Protein AF-A0A8H7S0P2-F1 (afdb_monomer_lite)

Radius of gyration: 21.98 Å; chains: 1; bounding box: 50×46×66 Å

Organism: NCBI:txid1195481

pLDDT: mean 72.07, std 15.88, range [39.88, 94.81]

Secondary structure (DSSP, 8-state):
-HHHHHHHHHHHHHHHHHHHHTTT-HHHHHHHHHHHHHHHHHHHHHHHHHHHHHTT-EEE-TTSTT--EEES-THHHHHHHHHHHHHHHTTGGGHHHHSSGGGS--SS--S-----HHHHHHHHHHHHHHHHHHHHHHHHHHHT--HHHHTTHHHHHHHHHHHHHHHHT---EEEPPTTTHHHH-SEEE--S----SSSHHHHHHHHHHHHHHHHHH---HHHHHHHHHHHHHHHHHHHHHHHHHHHH-

Foldseek 3Di:
DPVVVVLVVLVVVLVVVLVVCLPPDLLVNLLSLQQNLLVCLLPVLVVCFVVQVVVVQWAFPPVDPVRDIGHHPSVLVLLVSLLVSLVVSLCSVVVCVVVCVLVPPPDDDPPDPDRPVLLSLQSVLVSQLSVQLSVVVVVCSVVVDDPVVVVCSNVVSNVSVVVSCCVRVVDQWDQDQPVCCVPPNGTDRPPDDDDDPPCVVVVVVSCVVVLVVCVVPDDDPVNVVVVVSVSSSVSNVVSSVNSVVVVVD

Structure (mmCIF, N/CA/C/O backbone):
data_AF-A0A8H7S0P2-F1
#
_entry.id   AF-A0A8H7S0P2-F1
#
loop_
_atom_site.group_PDB
_atom_site.id
_atom_site.type_symbol
_atom_site.label_atom_id
_atom_site.label_alt_id
_atom_site.label_comp_id
_atom_site.label_asym_id
_atom_site.label_entity_id
_atom_site.label_seq_id
_atom_site.pdbx_PDB_ins_code
_atom_site.Cartn_x
_atom_site.Cartn_y
_atom_site.Cartn_z
_atom_site.occupancy
_atom_site.B_iso_or_equiv
_atom_site.auth_seq_id
_atom_site.auth_comp_id
_atom_site.auth_asym_id
_atom_site.auth_atom_id
_atom_site.pdbx_PDB_model_num
ATOM 1 N N . MET A 1 1 ? 15.131 16.424 25.583 1.00 45.50 1 MET A N 1
ATOM 2 C CA . MET A 1 1 ? 15.625 16.654 24.201 1.00 45.50 1 MET A CA 1
ATOM 3 C C . MET A 1 1 ? 16.496 15.523 23.626 1.00 45.50 1 MET A C 1
ATOM 5 O O . MET A 1 1 ? 16.417 15.306 22.426 1.00 45.50 1 MET A O 1
ATOM 9 N N . GLY A 1 2 ? 17.239 14.726 24.414 1.00 49.22 2 GLY A N 1
ATOM 10 C CA . GLY A 1 2 ? 18.152 13.689 23.874 1.00 49.22 2 GLY A CA 1
ATOM 11 C C . GLY A 1 2 ? 17.524 12.454 23.193 1.00 49.22 2 GLY A C 1
ATOM 12 O O . GLY A 1 2 ? 18.137 11.867 22.309 1.00 49.22 2 GLY A O 1
ATOM 13 N N . LYS A 1 3 ? 16.280 12.065 23.521 1.00 53.34 3 LYS A N 1
ATOM 14 C CA . LYS A 1 3 ? 15.642 10.855 22.948 1.00 53.34 3 LYS A CA 1
ATOM 15 C C . LYS A 1 3 ? 15.192 11.008 21.483 1.00 53.34 3 LYS A C 1
ATOM 17 O O . LYS A 1 3 ? 14.871 10.008 20.846 1.00 53.34 3 LYS A O 1
ATOM 22 N N . SER A 1 4 ? 15.122 12.229 20.942 1.00 56.66 4 SER A N 1
ATOM 23 C CA . SER A 1 4 ? 14.735 12.476 19.538 1.00 56.66 4 SER A CA 1
ATOM 24 C C . SER A 1 4 ? 15.929 12.408 18.581 1.00 56.66 4 SER A C 1
ATOM 26 O O . SER A 1 4 ? 15.793 11.895 17.474 1.00 56.66 4 SER A O 1
ATOM 28 N N . LEU A 1 5 ? 17.104 12.850 19.043 1.00 56.16 5 LEU A N 1
ATOM 29 C CA . LEU A 1 5 ? 18.323 12.969 18.238 1.00 56.16 5 LEU A CA 1
ATOM 30 C C . LEU A 1 5 ? 18.805 11.639 17.653 1.00 56.16 5 LEU A C 1
ATOM 32 O O . LEU A 1 5 ? 19.209 11.609 16.501 1.00 56.16 5 LEU A O 1
ATOM 36 N N . TRP A 1 6 ? 18.690 10.534 18.392 1.00 62.62 6 TRP A N 1
ATOM 37 C CA . TRP A 1 6 ? 19.119 9.219 17.899 1.00 62.62 6 TRP A CA 1
ATOM 38 C C . TRP A 1 6 ? 18.306 8.712 16.709 1.00 62.62 6 TRP A C 1
ATOM 40 O O . TRP A 1 6 ? 18.859 8.045 15.849 1.00 62.62 6 TRP A O 1
ATOM 50 N N . 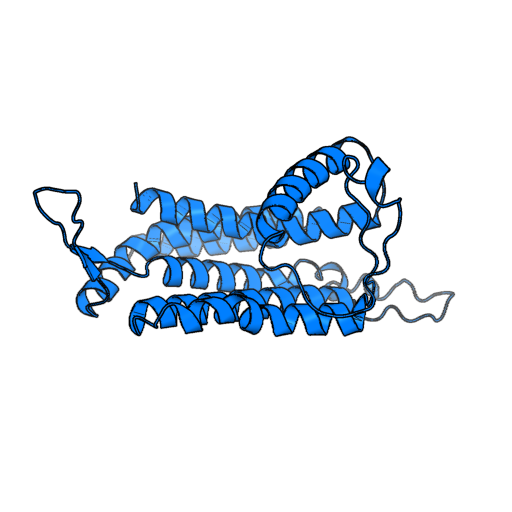VAL A 1 7 ? 17.015 9.048 16.618 1.00 60.59 7 VAL A N 1
ATOM 51 C CA . VAL A 1 7 ? 16.200 8.636 15.462 1.00 60.59 7 VAL A CA 1
ATOM 52 C C . VAL A 1 7 ? 16.473 9.513 14.260 1.00 60.59 7 VAL A C 1
ATOM 54 O O . VAL A 1 7 ? 16.570 8.991 13.163 1.00 60.59 7 VAL A O 1
ATOM 57 N N . VAL A 1 8 ? 16.689 10.812 14.461 1.00 63.47 8 VAL A N 1
ATOM 58 C CA . VAL A 1 8 ? 17.158 11.686 13.378 1.00 63.47 8 VAL A CA 1
ATOM 59 C C . VAL A 1 8 ? 18.534 11.226 12.889 1.00 63.47 8 VAL A C 1
ATOM 61 O O . VAL A 1 8 ? 18.745 11.123 11.691 1.00 63.47 8 VAL A O 1
ATOM 64 N N . SER A 1 9 ? 19.437 10.851 13.796 1.00 58.66 9 SER A N 1
ATOM 65 C CA . SER A 1 9 ? 20.753 10.313 13.444 1.00 58.66 9 SER A CA 1
ATOM 66 C C . SER A 1 9 ? 20.675 8.945 12.764 1.00 58.66 9 SER A C 1
ATOM 68 O O . SER A 1 9 ? 21.466 8.696 11.865 1.00 58.66 9 SER A O 1
ATOM 70 N N . LEU A 1 10 ? 19.739 8.073 13.155 1.00 66.38 10 LEU A N 1
ATOM 71 C CA . LEU A 1 10 ? 19.484 6.796 12.482 1.00 66.38 10 LEU A CA 1
ATOM 72 C C . LEU A 1 10 ? 18.911 7.030 11.081 1.00 66.38 10 LEU A C 1
ATOM 74 O O . LEU A 1 10 ? 19.365 6.405 10.136 1.00 66.38 10 LEU A O 1
ATOM 78 N N . ILE A 1 11 ? 17.963 7.960 10.935 1.00 67.25 11 ILE A N 1
ATOM 79 C CA . ILE A 1 11 ? 17.393 8.345 9.640 1.00 67.25 11 ILE A CA 1
ATOM 80 C C . ILE A 1 11 ? 18.494 8.881 8.728 1.00 67.25 11 ILE A C 1
ATOM 82 O O . ILE A 1 11 ? 18.625 8.413 7.607 1.00 67.25 11 ILE A O 1
ATOM 86 N N . VAL A 1 12 ? 19.329 9.797 9.219 1.00 66.56 12 VAL A N 1
ATOM 87 C CA . VAL A 1 12 ? 20.455 10.362 8.462 1.00 66.56 12 VAL A CA 1
ATOM 88 C C . VAL A 1 12 ? 21.515 9.303 8.146 1.00 66.56 12 VAL A C 1
ATOM 90 O O . VAL A 1 12 ? 22.041 9.299 7.040 1.00 66.56 12 VAL A O 1
ATOM 93 N N . ALA A 1 13 ? 21.808 8.381 9.066 1.00 63.31 13 ALA A N 1
ATOM 94 C CA . ALA A 1 13 ? 22.771 7.303 8.838 1.00 63.31 13 ALA A CA 1
ATOM 95 C C . ALA A 1 13 ? 22.264 6.284 7.813 1.00 63.31 13 ALA A C 1
ATOM 97 O O . ALA A 1 13 ? 23.016 5.882 6.937 1.00 63.31 13 ALA A O 1
ATOM 98 N N . VAL A 1 14 ? 20.989 5.900 7.881 1.00 64.31 14 VAL A N 1
ATOM 99 C CA . VAL A 1 14 ? 20.366 4.977 6.925 1.00 64.31 14 VAL A CA 1
ATOM 100 C C . VAL A 1 14 ? 20.196 5.643 5.562 1.00 64.31 14 VAL A C 1
ATOM 102 O O . VAL A 1 14 ? 20.461 5.012 4.549 1.00 64.31 14 VAL A O 1
ATOM 105 N N . PHE A 1 15 ? 19.834 6.927 5.520 1.00 65.38 15 PHE A N 1
ATOM 106 C CA . PHE A 1 15 ? 19.763 7.699 4.279 1.00 65.38 15 PHE A CA 1
ATOM 107 C C . PHE A 1 15 ? 21.157 7.891 3.660 1.00 65.38 15 PHE A C 1
ATOM 109 O O . PHE A 1 15 ? 21.336 7.703 2.462 1.00 65.38 15 PHE A O 1
ATOM 116 N N . GLY A 1 16 ? 22.175 8.168 4.480 1.00 62.72 16 GLY A N 1
ATOM 117 C CA . GLY A 1 16 ? 23.574 8.245 4.051 1.00 62.72 16 GLY A CA 1
ATOM 118 C C . GLY A 1 16 ? 24.157 6.896 3.614 1.00 62.72 16 GLY A C 1
ATOM 119 O O . GLY A 1 16 ? 24.977 6.852 2.699 1.00 62.72 16 GLY A O 1
ATOM 120 N N . LEU A 1 17 ? 23.720 5.790 4.221 1.00 62.19 17 LEU A N 1
ATOM 121 C CA . LEU A 1 17 ? 24.100 4.433 3.827 1.00 62.19 17 LEU A CA 1
ATOM 122 C C . LEU A 1 17 ? 23.379 4.007 2.544 1.00 62.19 17 LEU A C 1
ATOM 124 O O . LEU A 1 17 ? 24.017 3.443 1.667 1.00 62.19 17 LEU A O 1
ATOM 128 N N . ALA A 1 18 ? 22.104 4.364 2.375 1.00 60.56 18 ALA A N 1
ATOM 129 C CA . ALA A 1 18 ? 21.367 4.167 1.129 1.00 60.56 18 ALA A CA 1
ATOM 130 C C . ALA A 1 18 ? 22.038 4.898 -0.045 1.00 60.56 18 ALA A C 1
ATOM 132 O O . ALA A 1 18 ? 22.215 4.300 -1.103 1.00 60.56 18 ALA A O 1
ATOM 133 N N . ILE A 1 19 ? 22.490 6.142 0.158 1.00 61.53 19 ILE A N 1
ATOM 134 C CA . ILE A 1 19 ? 23.240 6.908 -0.852 1.00 61.53 19 ILE A CA 1
ATOM 135 C C . ILE A 1 19 ? 24.603 6.257 -1.150 1.00 61.53 19 ILE A C 1
ATOM 137 O O . ILE A 1 19 ? 24.971 6.130 -2.310 1.00 61.53 19 ILE A O 1
ATOM 141 N N . ASN A 1 20 ? 25.343 5.783 -0.141 1.00 58.59 20 ASN A N 1
ATOM 142 C CA . ASN A 1 20 ? 26.644 5.130 -0.369 1.00 58.59 20 ASN A CA 1
ATOM 143 C C . ASN A 1 20 ? 26.535 3.735 -1.015 1.00 58.59 20 ASN A C 1
ATOM 145 O O . ASN A 1 20 ? 27.423 3.333 -1.759 1.00 58.59 20 ASN A O 1
ATOM 149 N N . VAL A 1 21 ? 25.455 2.995 -0.747 1.00 57.91 21 VAL A N 1
ATOM 150 C CA . VAL A 1 21 ? 25.180 1.663 -1.327 1.00 57.91 21 VAL A CA 1
ATOM 151 C C . VAL A 1 21 ? 24.543 1.765 -2.726 1.00 57.91 21 VAL A C 1
ATOM 153 O O . VAL A 1 21 ? 24.439 0.763 -3.433 1.00 57.91 21 VAL A O 1
ATOM 156 N N . SER A 1 22 ? 24.187 2.979 -3.171 1.00 53.16 22 SER A N 1
ATOM 157 C CA . SER A 1 22 ? 23.544 3.258 -4.468 1.00 53.16 22 SER A CA 1
ATOM 158 C C . SER A 1 22 ? 24.358 2.820 -5.693 1.00 53.16 22 SER A C 1
ATOM 160 O O . SER A 1 22 ? 23.807 2.774 -6.785 1.00 53.16 22 SER A O 1
ATOM 162 N N . LEU A 1 23 ? 25.631 2.446 -5.526 1.00 51.03 23 LEU A N 1
ATOM 163 C CA . LEU A 1 23 ? 26.483 1.981 -6.621 1.00 51.03 23 LEU A CA 1
ATOM 164 C C . LEU A 1 23 ? 26.309 0.500 -6.989 1.00 51.03 23 LEU A C 1
ATOM 166 O O . LEU A 1 23 ? 26.807 0.115 -8.042 1.00 51.03 23 LEU A O 1
ATOM 170 N N . HIS A 1 24 ? 25.642 -0.334 -6.173 1.00 54.00 24 HIS A N 1
ATOM 171 C CA . HIS A 1 24 ? 25.598 -1.773 -6.475 1.00 54.00 24 HIS A CA 1
ATOM 172 C C . HIS A 1 24 ? 24.233 -2.471 -6.502 1.00 54.00 24 HIS A C 1
ATOM 174 O O . HIS A 1 24 ? 24.151 -3.399 -7.291 1.00 54.00 24 HIS A O 1
ATOM 180 N N . ASP A 1 25 ? 23.175 -2.067 -5.770 1.00 69.56 25 ASP A N 1
ATOM 181 C CA . ASP A 1 25 ? 21.854 -2.740 -5.884 1.00 69.56 25 ASP A CA 1
ATOM 182 C C . ASP A 1 25 ? 20.683 -1.990 -5.190 1.00 69.56 25 ASP A C 1
ATOM 184 O O . ASP A 1 25 ? 20.673 -1.785 -3.971 1.00 69.56 25 ASP A O 1
ATOM 188 N N . THR A 1 26 ? 19.620 -1.653 -5.939 1.00 73.94 26 THR A N 1
ATOM 189 C CA . THR A 1 26 ? 18.397 -0.951 -5.462 1.00 73.94 26 THR A CA 1
ATOM 190 C C . THR A 1 26 ? 17.639 -1.707 -4.354 1.00 73.94 26 THR A C 1
ATOM 192 O O . THR A 1 26 ? 16.896 -1.115 -3.567 1.00 73.94 26 THR A O 1
ATOM 195 N N . VAL A 1 27 ? 17.837 -3.022 -4.243 1.00 76.81 27 VAL A N 1
ATOM 196 C CA . VAL A 1 27 ? 17.203 -3.871 -3.221 1.00 76.81 27 VAL A CA 1
ATOM 197 C C . VAL A 1 27 ? 17.695 -3.530 -1.812 1.00 76.81 27 VAL A C 1
ATOM 199 O O . VAL A 1 27 ? 16.885 -3.432 -0.888 1.00 76.81 27 VAL A O 1
ATOM 202 N N . TYR A 1 28 ? 18.993 -3.274 -1.626 1.00 79.12 28 TYR A N 1
ATOM 203 C CA . TYR A 1 28 ? 19.536 -2.919 -0.308 1.00 79.12 28 TYR A CA 1
ATOM 204 C C . TYR A 1 28 ? 18.989 -1.588 0.202 1.00 79.12 28 TYR A C 1
ATOM 206 O O . TYR A 1 28 ? 18.755 -1.423 1.403 1.00 79.12 28 TYR A O 1
ATOM 214 N N . VAL A 1 29 ? 18.730 -0.650 -0.710 1.00 80.31 29 VAL A N 1
ATOM 215 C CA . VAL A 1 29 ? 18.046 0.603 -0.385 1.00 80.31 29 VAL A CA 1
ATOM 216 C C . VAL A 1 29 ? 16.636 0.310 0.131 1.00 80.31 29 VAL A C 1
ATOM 218 O O . VAL A 1 29 ? 16.265 0.808 1.191 1.00 80.31 29 VAL A O 1
ATOM 221 N N . SER A 1 30 ? 15.877 -0.564 -0.535 1.00 81.88 30 SER A N 1
ATOM 222 C CA . SER A 1 30 ? 14.531 -0.950 -0.084 1.00 81.88 30 SER A CA 1
ATOM 223 C C . SER A 1 30 ? 14.537 -1.607 1.308 1.00 81.88 30 SER A C 1
ATOM 225 O O . SER A 1 30 ? 13.745 -1.225 2.170 1.00 81.88 30 SER A O 1
ATOM 227 N N . ILE A 1 31 ? 15.490 -2.509 1.587 1.00 82.25 31 ILE A N 1
ATOM 228 C CA . ILE A 1 31 ? 15.671 -3.122 2.920 1.00 82.25 31 ILE A CA 1
ATOM 229 C C . ILE A 1 31 ? 15.963 -2.047 3.979 1.00 82.25 31 ILE A C 1
ATOM 231 O O . ILE A 1 31 ? 15.395 -2.063 5.073 1.00 82.25 31 ILE A O 1
ATOM 235 N N . SER A 1 32 ? 16.822 -1.085 3.648 1.00 82.44 32 SER A N 1
ATOM 236 C CA . SER A 1 32 ? 17.189 0.022 4.535 1.00 82.44 32 SER A CA 1
ATOM 237 C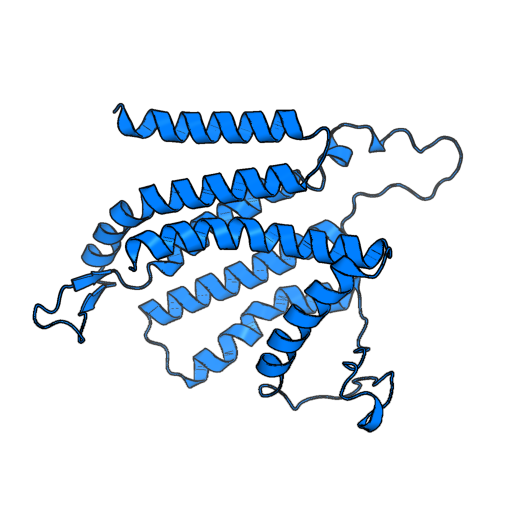 C . SER A 1 32 ? 15.972 0.885 4.891 1.00 82.44 32 SER A C 1
ATOM 239 O O . SER A 1 32 ? 15.735 1.181 6.066 1.00 82.44 32 SER A O 1
ATOM 241 N N . PHE A 1 33 ? 15.146 1.224 3.894 1.00 83.75 33 PHE A N 1
ATOM 242 C CA . PHE A 1 33 ? 13.882 1.934 4.099 1.00 83.75 33 PHE A CA 1
ATOM 243 C C . PHE A 1 33 ? 12.871 1.116 4.906 1.00 83.75 33 PHE A C 1
ATOM 245 O O . PHE A 1 33 ? 12.183 1.686 5.749 1.00 83.75 33 PHE A O 1
ATOM 252 N N . ALA A 1 34 ? 12.807 -0.203 4.715 1.00 81.25 34 ALA A N 1
ATOM 253 C CA . ALA A 1 34 ? 11.922 -1.075 5.481 1.00 81.25 34 ALA A CA 1
ATOM 254 C C . ALA A 1 34 ? 12.265 -1.100 6.976 1.00 81.25 34 ALA A C 1
ATOM 256 O O . ALA A 1 34 ? 11.383 -0.921 7.818 1.00 81.25 34 ALA A O 1
ATOM 257 N N . ILE A 1 35 ? 13.550 -1.253 7.314 1.00 82.94 35 ILE A N 1
ATOM 258 C CA . ILE A 1 35 ? 14.023 -1.217 8.705 1.00 82.94 35 ILE A CA 1
ATOM 259 C C . ILE A 1 35 ? 13.721 0.151 9.322 1.00 82.94 35 ILE A C 1
ATOM 261 O O . ILE A 1 35 ? 13.187 0.237 10.429 1.00 82.94 35 ILE A O 1
ATOM 265 N N . LEU A 1 36 ? 14.021 1.229 8.596 1.00 85.00 36 LEU A N 1
ATOM 266 C CA . LEU A 1 36 ? 13.767 2.591 9.052 1.00 85.00 36 LEU A CA 1
ATOM 267 C C . LEU A 1 36 ? 12.279 2.835 9.307 1.00 85.00 36 LEU A C 1
ATOM 269 O O . LEU A 1 36 ? 11.919 3.338 10.370 1.00 85.00 36 LEU A O 1
ATOM 273 N N . ALA A 1 37 ? 11.416 2.450 8.370 1.00 85.62 37 ALA A N 1
ATOM 274 C CA . ALA A 1 37 ? 9.975 2.617 8.493 1.00 85.62 37 ALA A CA 1
ATOM 275 C C . ALA A 1 37 ? 9.412 1.802 9.673 1.00 85.62 37 ALA A C 1
ATOM 277 O O . ALA A 1 37 ? 8.572 2.306 10.422 1.00 85.62 37 ALA A O 1
ATOM 278 N N . GLY A 1 38 ? 9.939 0.597 9.916 1.00 82.31 38 GLY A N 1
ATOM 279 C CA . GLY A 1 38 ? 9.611 -0.209 11.093 1.00 82.31 38 GLY A CA 1
ATOM 280 C C . GLY A 1 38 ? 10.020 0.453 12.413 1.00 82.31 38 GLY A C 1
ATOM 281 O O . GLY A 1 38 ? 9.204 0.561 13.328 1.00 82.31 38 GLY A O 1
ATOM 282 N N . VAL A 1 39 ? 11.246 0.982 12.506 1.00 85.19 39 VAL A N 1
ATOM 283 C CA . VAL A 1 39 ? 11.727 1.696 13.707 1.00 85.19 39 VAL A CA 1
ATOM 284 C C . VAL A 1 39 ? 10.935 2.979 13.959 1.00 85.19 39 VAL A C 1
ATOM 286 O O . VAL A 1 39 ? 10.603 3.289 15.107 1.00 85.19 39 VAL A O 1
ATOM 289 N N . VAL A 1 40 ? 10.621 3.734 12.901 1.00 86.50 40 VAL A N 1
ATOM 290 C CA . VAL A 1 40 ? 9.776 4.931 12.994 1.00 86.50 40 VAL A CA 1
ATOM 291 C C . VAL A 1 40 ? 8.408 4.541 13.541 1.00 86.50 40 VAL A C 1
ATOM 293 O O . VAL A 1 40 ? 8.008 5.107 14.557 1.00 86.50 40 VAL A O 1
ATOM 296 N N . THR A 1 41 ? 7.766 3.524 12.957 1.00 85.81 41 THR A N 1
ATOM 297 C CA . THR A 1 41 ? 6.469 2.999 13.410 1.00 85.81 41 THR A CA 1
ATOM 298 C C . THR A 1 41 ? 6.517 2.608 14.880 1.00 85.81 41 THR A C 1
ATOM 300 O O . THR A 1 41 ? 5.715 3.103 15.668 1.00 85.81 41 THR A O 1
ATOM 303 N N . TRP A 1 42 ? 7.512 1.819 15.291 1.00 84.31 42 TRP A N 1
ATOM 304 C CA . TRP A 1 42 ? 7.651 1.376 16.678 1.00 84.31 42 TRP A CA 1
ATOM 305 C C . TRP A 1 42 ? 7.725 2.547 17.676 1.00 84.31 42 TRP A C 1
ATOM 307 O O . TRP A 1 42 ? 7.221 2.474 18.793 1.00 84.31 42 TRP A O 1
ATOM 317 N N . LYS A 1 43 ? 8.312 3.679 17.282 1.00 86.75 43 LYS A N 1
ATOM 318 C CA . LYS A 1 43 ? 8.456 4.835 18.172 1.00 86.75 43 LYS A CA 1
ATOM 319 C C . LYS A 1 43 ? 7.278 5.807 18.133 1.00 86.75 43 LYS A C 1
ATOM 321 O O . LYS A 1 43 ? 6.990 6.456 19.144 1.00 86.75 43 LYS A O 1
ATOM 326 N N . THR A 1 44 ? 6.661 6.001 16.971 1.00 84.81 44 THR A N 1
ATOM 327 C CA . THR A 1 44 ? 5.585 6.985 16.782 1.00 84.81 44 THR A CA 1
ATOM 328 C C . THR A 1 44 ? 4.237 6.446 17.232 1.00 84.81 44 THR A C 1
ATOM 330 O O . THR A 1 44 ? 3.459 7.197 17.818 1.00 84.81 44 THR A O 1
ATOM 333 N N . LEU A 1 45 ? 3.979 5.156 17.023 1.00 86.75 45 LEU A N 1
ATOM 334 C CA . LEU A 1 45 ? 2.690 4.529 17.288 1.00 86.75 45 LEU A CA 1
ATOM 335 C C . LEU A 1 45 ? 2.196 4.679 18.744 1.00 86.75 45 LEU A C 1
ATOM 337 O O . LEU A 1 45 ? 1.080 5.169 18.920 1.00 86.75 45 LEU A O 1
ATOM 341 N N . PRO A 1 46 ? 2.998 4.414 19.799 1.00 86.06 46 PRO A N 1
ATOM 342 C CA . PRO A 1 46 ? 2.529 4.582 21.179 1.00 86.06 46 PRO A CA 1
ATOM 343 C C . PRO A 1 46 ? 2.266 6.048 21.550 1.00 86.06 46 PRO A C 1
ATOM 345 O O . PRO A 1 46 ? 1.499 6.334 22.464 1.00 86.06 46 PRO A O 1
ATOM 348 N N . ARG A 1 47 ? 2.884 7.005 20.844 1.00 88.62 47 ARG A N 1
ATOM 349 C CA . ARG A 1 47 ? 2.623 8.438 21.053 1.00 88.62 47 ARG A CA 1
ATOM 350 C C . ARG A 1 47 ? 1.309 8.871 20.414 1.00 88.62 47 ARG A C 1
ATOM 352 O O . ARG A 1 47 ? 0.619 9.711 20.979 1.00 88.62 47 ARG A O 1
ATOM 359 N N . LEU A 1 48 ? 0.984 8.304 19.253 1.00 86.94 48 LEU A N 1
ATOM 360 C CA . LEU A 1 48 ? -0.249 8.594 18.521 1.00 86.94 48 LEU A CA 1
ATOM 361 C C . LEU A 1 48 ? -1.465 7.902 19.136 1.00 86.94 48 LEU A C 1
ATOM 363 O O . LEU A 1 48 ? -2.550 8.470 19.094 1.00 86.94 48 LEU A O 1
ATOM 367 N N . ALA A 1 49 ? -1.275 6.749 19.783 1.00 86.12 49 ALA A N 1
ATOM 368 C CA . ALA A 1 49 ? -2.321 6.040 20.519 1.00 86.12 49 ALA A CA 1
ATOM 369 C C . ALA A 1 49 ? -3.115 6.972 21.453 1.00 86.12 49 ALA A C 1
ATOM 371 O O . ALA A 1 49 ? -4.344 6.987 21.432 1.00 86.12 49 ALA A O 1
ATOM 372 N N . MET A 1 50 ? -2.417 7.822 22.213 1.00 85.56 50 MET A N 1
ATOM 373 C CA . MET A 1 50 ? -3.069 8.747 23.144 1.00 85.56 50 MET A CA 1
ATOM 374 C C . MET A 1 50 ? -3.903 9.818 22.427 1.00 85.56 50 MET A C 1
ATOM 376 O O . MET A 1 50 ? -4.936 10.250 22.928 1.00 85.56 50 MET A O 1
ATOM 380 N N . THR A 1 51 ? -3.476 10.249 21.239 1.00 88.25 51 THR A N 1
ATOM 381 C CA . THR A 1 51 ? -4.218 11.217 20.424 1.00 88.25 51 THR A CA 1
ATOM 382 C C . THR A 1 51 ? -5.517 10.619 19.890 1.00 88.25 51 THR A C 1
ATOM 384 O O . THR A 1 51 ? -6.533 11.306 19.908 1.00 88.25 51 THR A O 1
ATOM 387 N N . PHE A 1 52 ? -5.504 9.349 19.475 1.00 87.44 52 PHE A N 1
ATOM 388 C CA . PHE A 1 52 ? -6.695 8.637 18.995 1.00 87.44 52 PHE A CA 1
ATOM 389 C C . PHE A 1 52 ? -7.721 8.419 20.112 1.00 87.44 52 PHE A C 1
ATOM 391 O O . PHE A 1 52 ? -8.901 8.705 19.919 1.00 87.44 52 PHE A O 1
ATOM 398 N N . ILE A 1 53 ? -7.258 8.050 21.312 1.00 87.38 53 ILE A N 1
ATOM 399 C CA . ILE A 1 53 ? -8.112 7.960 22.507 1.00 87.38 53 ILE A CA 1
ATOM 400 C C . ILE A 1 53 ? -8.766 9.314 22.812 1.00 87.38 53 ILE A C 1
ATOM 402 O O . ILE A 1 53 ? -9.978 9.394 22.999 1.00 87.38 53 ILE A O 1
ATOM 406 N N . ASN A 1 54 ? -7.992 10.403 22.800 1.00 90.38 54 ASN A N 1
ATOM 407 C CA . ASN A 1 54 ? -8.533 11.747 23.037 1.00 90.38 54 ASN A CA 1
ATOM 408 C C . ASN A 1 54 ? -9.521 12.192 21.942 1.00 90.38 54 ASN A C 1
ATOM 410 O O . ASN A 1 54 ? -10.439 12.968 22.208 1.00 90.38 54 ASN A O 1
ATOM 414 N N . ALA A 1 55 ? -9.344 11.701 20.714 1.00 87.88 55 ALA A N 1
ATOM 415 C CA . ALA A 1 55 ? -10.232 11.953 19.584 1.00 87.88 55 ALA A CA 1
ATOM 416 C C . ALA A 1 55 ? -11.496 11.073 19.586 1.00 87.88 55 ALA A C 1
ATOM 418 O O . ALA A 1 55 ? -12.289 11.182 18.658 1.00 87.88 55 ALA A O 1
ATOM 419 N N . HIS A 1 56 ? -11.704 10.244 20.617 1.00 86.00 56 HIS A N 1
ATOM 420 C CA . HIS A 1 56 ? -12.807 9.279 20.717 1.00 86.00 56 HIS A CA 1
ATOM 421 C C . HIS A 1 56 ? -12.810 8.216 19.603 1.00 86.00 56 HIS A C 1
ATOM 423 O O . HIS A 1 56 ? -13.828 7.576 19.366 1.00 86.00 56 HIS A O 1
ATOM 429 N N . VAL A 1 57 ? -11.665 7.994 18.950 1.00 86.06 57 VAL A N 1
ATOM 430 C CA . VAL A 1 57 ? -11.453 6.887 18.006 1.00 86.06 57 VAL A CA 1
ATOM 431 C C . VAL A 1 57 ? -10.827 5.742 18.797 1.00 86.06 57 VAL A C 1
ATOM 433 O O . VAL A 1 57 ? -9.616 5.508 18.770 1.00 86.06 57 VAL A O 1
ATOM 436 N N . SER A 1 58 ? -11.645 5.111 19.634 1.00 87.19 58 SER A N 1
ATOM 437 C CA . SER A 1 58 ? -11.204 4.105 20.597 1.00 87.19 58 SER A CA 1
ATOM 438 C C . SER A 1 58 ? -12.313 3.117 20.926 1.00 87.19 58 SER A C 1
ATOM 440 O O . SER A 1 58 ? -13.456 3.521 21.132 1.00 87.19 58 SER A O 1
ATOM 442 N N . GLY A 1 59 ? -11.934 1.855 21.076 1.00 85.44 59 GLY A N 1
ATOM 443 C CA . GLY A 1 59 ? -12.813 0.729 21.344 1.00 85.44 59 GLY A CA 1
ATOM 444 C C . GLY A 1 59 ? -12.493 0.059 22.665 1.00 85.44 59 GLY A C 1
ATOM 445 O O . GLY A 1 59 ? -11.382 0.144 23.187 1.00 85.44 59 GLY A O 1
ATOM 446 N N . VAL A 1 60 ? -13.480 -0.631 23.220 1.00 86.50 60 VAL A N 1
ATOM 447 C CA . VAL A 1 60 ? -13.300 -1.424 24.435 1.00 86.50 60 VAL A CA 1
ATOM 448 C C . VAL A 1 60 ? -12.959 -2.855 24.048 1.00 86.50 60 VAL A C 1
ATOM 450 O O . VAL A 1 60 ? -13.669 -3.470 23.254 1.00 86.50 60 VAL A O 1
ATOM 453 N N . ASP A 1 61 ? -11.920 -3.416 24.660 1.00 84.81 61 ASP A N 1
ATOM 454 C CA . ASP A 1 61 ? -11.611 -4.837 24.512 1.00 84.81 61 ASP A CA 1
ATOM 455 C C . ASP A 1 61 ? -12.665 -5.683 25.251 1.00 84.81 61 ASP A C 1
ATOM 457 O O . ASP A 1 61 ? -12.637 -5.837 26.474 1.00 84.81 61 ASP A O 1
ATOM 461 N N . VAL A 1 62 ? -13.640 -6.204 24.498 1.00 85.81 62 VAL A N 1
ATOM 462 C CA . VAL A 1 62 ? -14.762 -7.003 25.025 1.00 85.81 62 VAL A CA 1
ATOM 463 C C . VAL A 1 62 ? -14.293 -8.357 25.565 1.00 85.81 62 VAL A C 1
ATOM 465 O O . VAL A 1 62 ? -14.990 -8.968 26.378 1.00 85.81 62 VAL A O 1
ATOM 468 N N . LEU A 1 63 ? -13.120 -8.832 25.135 1.00 83.69 63 LEU A N 1
ATOM 469 C CA . LEU A 1 63 ? -12.609 -10.152 25.488 1.00 83.69 63 LEU A CA 1
ATOM 470 C C . LEU A 1 63 ? -11.931 -10.172 26.867 1.00 83.69 63 LEU A C 1
ATOM 472 O O . LEU A 1 63 ? -11.741 -11.248 27.435 1.00 83.69 63 LEU A O 1
ATOM 476 N N . LYS A 1 64 ? -11.597 -9.005 27.432 1.00 80.81 64 LYS A N 1
ATOM 477 C CA . LYS A 1 64 ? -10.953 -8.892 28.746 1.00 80.81 64 LYS A CA 1
ATOM 478 C C . LYS A 1 64 ? -11.915 -8.404 29.827 1.00 80.81 64 LYS A C 1
ATOM 480 O O . LYS A 1 64 ? -12.764 -7.543 29.604 1.00 80.81 64 LYS A O 1
ATOM 485 N N . THR A 1 65 ? -11.760 -8.941 31.037 1.00 82.44 65 THR A N 1
ATOM 486 C CA . THR A 1 65 ? -12.624 -8.628 32.189 1.00 82.44 65 THR A CA 1
ATOM 487 C C . THR A 1 65 ? -12.515 -7.164 32.626 1.00 82.44 65 THR A C 1
ATOM 489 O O . THR A 1 65 ? -13.507 -6.579 33.051 1.00 82.44 65 THR A O 1
ATOM 492 N N . ASP A 1 66 ? -11.325 -6.573 32.508 1.00 87.94 66 ASP A N 1
ATOM 493 C CA . ASP A 1 66 ? -11.013 -5.181 32.850 1.00 87.94 66 ASP A CA 1
ATOM 494 C C . ASP A 1 66 ? -11.435 -4.174 31.770 1.00 87.94 66 ASP A C 1
ATOM 496 O O . ASP A 1 66 ? -11.417 -2.973 32.037 1.00 87.94 66 ASP A O 1
ATOM 500 N N . ARG A 1 67 ? -11.863 -4.653 30.590 1.00 83.88 67 ARG A N 1
ATOM 501 C CA . ARG A 1 67 ? -12.399 -3.842 29.485 1.00 83.88 67 ARG A CA 1
ATOM 502 C C . ARG A 1 67 ? -11.563 -2.579 29.208 1.00 83.88 67 ARG A C 1
ATOM 504 O O . ARG A 1 67 ? -12.104 -1.469 29.244 1.00 83.88 67 ARG A O 1
ATOM 511 N N . PRO A 1 68 ? -10.247 -2.717 28.956 1.00 85.75 68 PRO A N 1
ATOM 512 C CA . PRO A 1 68 ? -9.392 -1.572 28.699 1.00 85.75 68 PRO A CA 1
ATOM 513 C C . PRO A 1 68 ? -9.838 -0.853 27.423 1.00 85.75 68 PRO A C 1
ATOM 515 O O . PRO A 1 68 ? -10.254 -1.481 26.446 1.00 85.75 68 PRO A O 1
ATOM 518 N N . LEU A 1 69 ? -9.732 0.476 27.443 1.00 85.25 69 LEU A N 1
ATOM 519 C CA . LEU A 1 69 ? -9.950 1.313 26.270 1.00 85.25 69 LEU A CA 1
ATOM 520 C C . LEU A 1 69 ? -8.695 1.272 25.391 1.00 85.25 69 LEU A C 1
ATOM 522 O O . LEU A 1 69 ? -7.607 1.639 25.839 1.00 85.25 69 LEU A O 1
ATOM 526 N N . LEU A 1 70 ? -8.850 0.830 24.149 1.00 84.88 70 LEU A N 1
ATOM 527 C CA . LEU A 1 70 ? -7.789 0.716 23.159 1.00 84.88 70 LEU A CA 1
ATOM 528 C C . LEU A 1 70 ? -8.017 1.724 22.027 1.00 84.88 70 LEU A C 1
ATOM 530 O O . LEU A 1 70 ? -9.159 1.951 21.634 1.00 84.88 70 LEU A O 1
ATOM 534 N N . PRO A 1 71 ? -6.957 2.344 21.486 1.00 85.75 71 PRO A N 1
ATOM 535 C CA . PRO A 1 71 ? -7.089 3.195 20.310 1.00 85.75 71 PRO A CA 1
ATOM 536 C C . PRO A 1 71 ? -7.497 2.355 19.091 1.00 85.75 71 PRO A C 1
ATOM 538 O O . PRO A 1 71 ? -6.876 1.332 18.799 1.00 85.75 71 PRO A O 1
ATOM 541 N N . GLU A 1 72 ? -8.515 2.804 18.364 1.00 81.31 72 GLU A N 1
ATOM 542 C CA . GLU A 1 72 ? -8.944 2.195 17.102 1.00 81.31 72 GLU A CA 1
ATOM 543 C C . GLU A 1 72 ? -8.239 2.861 15.910 1.00 81.31 72 GLU A C 1
ATOM 545 O O . GLU A 1 72 ? -7.545 3.866 16.064 1.00 81.31 72 GLU A O 1
ATOM 550 N N . ALA A 1 73 ? -8.351 2.270 14.716 1.00 84.94 73 ALA A N 1
ATOM 551 C CA . ALA A 1 73 ? -7.772 2.797 13.473 1.00 84.94 73 ALA A CA 1
ATOM 552 C C . ALA A 1 73 ? -6.242 3.048 13.495 1.00 84.94 73 ALA A C 1
ATOM 554 O O . ALA A 1 73 ? -5.705 3.804 12.681 1.00 84.94 73 ALA A O 1
ATOM 555 N N . MET A 1 74 ? -5.492 2.362 14.369 1.00 84.12 74 MET A N 1
ATOM 556 C CA . MET A 1 74 ? -4.021 2.470 14.449 1.00 84.12 74 MET A CA 1
ATOM 557 C C . MET A 1 74 ? -3.297 1.979 13.182 1.00 84.12 74 MET A C 1
ATOM 559 O O . MET A 1 74 ? -2.122 2.289 12.978 1.00 84.12 74 MET A O 1
ATOM 563 N N . GLY A 1 75 ? -4.007 1.278 12.294 1.00 85.38 75 GLY A N 1
ATOM 564 C CA . GLY A 1 75 ? -3.536 0.954 10.950 1.00 85.38 75 GLY A CA 1
ATOM 565 C C . GLY A 1 75 ? -3.338 2.184 10.054 1.00 85.38 75 GLY A C 1
ATOM 566 O O . GLY A 1 75 ? -2.466 2.156 9.188 1.00 85.38 75 GLY A O 1
ATOM 567 N N . PHE A 1 76 ? -4.064 3.288 10.276 1.00 89.38 76 PHE A N 1
ATOM 568 C CA . PHE A 1 76 ? -3.926 4.503 9.466 1.00 89.38 76 PHE A CA 1
ATOM 569 C C . PHE A 1 76 ? -2.566 5.203 9.666 1.00 89.38 76 PHE A C 1
ATOM 571 O O . PHE A 1 76 ? -1.861 5.402 8.675 1.00 89.38 76 PHE A O 1
ATOM 578 N N . PRO A 1 77 ? -2.106 5.512 10.899 1.00 88.12 77 PRO A N 1
ATOM 579 C CA . PRO A 1 77 ? -0.755 6.035 11.121 1.00 88.12 77 PRO A CA 1
ATOM 580 C C . PRO A 1 77 ? 0.359 5.148 10.553 1.00 88.12 77 PRO A C 1
ATOM 582 O O . PRO A 1 77 ? 1.312 5.649 9.958 1.00 88.12 77 PRO A O 1
ATOM 585 N N . THR A 1 78 ? 0.221 3.831 10.707 1.00 87.19 78 THR A N 1
ATOM 586 C CA . THR A 1 78 ? 1.107 2.816 10.123 1.00 87.19 78 THR A CA 1
ATOM 587 C C . THR A 1 78 ? 1.143 2.938 8.595 1.00 87.19 78 THR A C 1
ATOM 589 O O . THR A 1 78 ? 2.218 3.040 8.004 1.00 87.19 78 THR A O 1
ATOM 592 N N . ALA A 1 79 ? -0.017 3.030 7.943 1.00 89.06 79 ALA A N 1
ATOM 593 C CA . ALA A 1 79 ? -0.114 3.196 6.496 1.00 89.06 79 ALA A CA 1
ATOM 594 C C . ALA A 1 79 ? 0.461 4.535 5.998 1.00 89.06 79 ALA A C 1
ATOM 596 O O . ALA A 1 79 ? 1.087 4.578 4.942 1.00 89.06 79 ALA A O 1
ATOM 597 N N . VAL A 1 80 ? 0.323 5.622 6.761 1.00 91.75 80 VAL A N 1
ATOM 598 C CA . VAL A 1 80 ? 0.939 6.918 6.426 1.00 91.75 80 VAL A CA 1
ATOM 599 C C . VAL A 1 80 ? 2.467 6.826 6.448 1.00 91.75 80 VAL A C 1
ATOM 601 O O . VAL A 1 80 ? 3.120 7.326 5.534 1.00 91.75 80 VAL A O 1
ATOM 604 N N . ILE A 1 81 ? 3.056 6.153 7.443 1.00 90.31 81 ILE A N 1
ATOM 605 C CA . ILE A 1 81 ? 4.513 5.933 7.508 1.00 90.31 81 ILE A CA 1
ATOM 606 C C . ILE A 1 81 ? 4.983 5.086 6.320 1.00 90.31 81 ILE A C 1
ATOM 608 O O . ILE A 1 81 ? 6.012 5.392 5.717 1.00 90.31 81 ILE A O 1
ATOM 612 N N . TYR A 1 82 ? 4.206 4.068 5.948 1.00 90.25 82 TYR A N 1
ATOM 613 C CA . TYR A 1 82 ? 4.456 3.263 4.756 1.00 90.25 82 TYR A CA 1
ATOM 614 C C . TYR A 1 82 ? 4.426 4.100 3.465 1.00 90.25 82 TYR A C 1
ATOM 616 O O . TYR A 1 82 ? 5.367 4.034 2.677 1.00 90.25 82 TYR A O 1
ATOM 624 N N . LEU A 1 83 ? 3.410 4.948 3.271 1.00 92.25 83 LEU A N 1
ATOM 625 C CA . LEU A 1 83 ? 3.315 5.831 2.102 1.00 92.25 83 LEU A CA 1
ATOM 626 C C . LEU A 1 83 ? 4.477 6.829 2.034 1.00 92.25 83 LEU A C 1
ATOM 628 O O . LEU A 1 83 ? 5.038 7.038 0.962 1.00 92.25 83 LEU A O 1
ATOM 632 N N . ILE A 1 84 ? 4.889 7.404 3.169 1.00 90.06 84 ILE A N 1
ATOM 633 C CA . ILE A 1 84 ? 6.067 8.282 3.235 1.00 90.06 84 ILE A CA 1
ATOM 634 C C . ILE A 1 84 ? 7.329 7.521 2.812 1.00 90.06 84 ILE A C 1
ATOM 636 O O . ILE A 1 84 ? 8.117 8.042 2.024 1.00 90.06 84 ILE A O 1
ATOM 640 N N . ALA A 1 85 ? 7.509 6.285 3.289 1.00 88.12 85 ALA A N 1
ATOM 641 C CA . ALA A 1 85 ? 8.640 5.453 2.890 1.00 88.12 85 ALA A CA 1
ATOM 642 C C . ALA A 1 85 ? 8.637 5.177 1.376 1.00 88.12 85 ALA A C 1
ATOM 644 O O . ALA A 1 85 ? 9.683 5.306 0.742 1.00 88.12 85 ALA A O 1
ATOM 645 N N . LEU A 1 86 ? 7.472 4.884 0.784 1.00 88.44 86 LEU A N 1
ATOM 646 C CA . LEU A 1 86 ? 7.340 4.702 -0.665 1.00 88.44 86 LEU A CA 1
ATOM 647 C C . LEU A 1 86 ? 7.650 5.985 -1.441 1.00 88.44 86 LEU A C 1
ATOM 649 O O . LEU A 1 86 ? 8.415 5.930 -2.398 1.00 88.44 86 LEU A O 1
ATOM 653 N N . PHE A 1 87 ? 7.130 7.143 -1.020 1.00 89.31 87 PHE A N 1
ATOM 654 C CA . PHE A 1 87 ? 7.425 8.423 -1.675 1.00 89.31 87 PHE A CA 1
ATOM 655 C C . PHE A 1 87 ? 8.915 8.763 -1.641 1.00 89.31 87 PHE A C 1
ATOM 657 O O . PHE A 1 87 ? 9.465 9.211 -2.645 1.00 89.31 87 PHE A O 1
ATOM 664 N N . CYS A 1 88 ? 9.583 8.508 -0.515 1.00 86.25 88 CYS A N 1
ATOM 665 C CA . CYS A 1 88 ? 11.027 8.677 -0.412 1.00 86.25 88 CYS A CA 1
ATOM 666 C C . CYS A 1 88 ? 11.805 7.655 -1.251 1.00 86.25 88 CYS A C 1
ATOM 668 O O . CYS A 1 88 ? 12.917 7.963 -1.664 1.00 86.25 88 CYS A O 1
ATOM 670 N N . PHE A 1 89 ? 11.244 6.471 -1.514 1.00 86.06 89 PHE A N 1
ATOM 671 C CA . PHE A 1 89 ? 11.883 5.420 -2.305 1.00 86.06 89 PHE A CA 1
ATOM 672 C C . PHE A 1 89 ? 11.791 5.649 -3.829 1.00 86.06 89 PHE A C 1
ATOM 674 O O . PHE A 1 89 ? 12.675 5.198 -4.553 1.00 86.06 89 PHE A O 1
ATOM 681 N N . ILE A 1 90 ? 10.789 6.396 -4.323 1.00 87.44 90 ILE A N 1
ATOM 682 C CA . ILE A 1 90 ? 10.574 6.679 -5.761 1.00 87.44 90 ILE A CA 1
ATOM 683 C C . ILE A 1 90 ? 11.847 7.046 -6.547 1.00 87.44 90 ILE A C 1
ATOM 685 O O . ILE A 1 90 ? 12.008 6.497 -7.632 1.00 87.44 90 ILE A O 1
ATOM 689 N N . PRO A 1 91 ? 12.743 7.949 -6.096 1.00 84.06 91 PRO A N 1
ATOM 690 C CA . PRO A 1 91 ? 13.894 8.355 -6.907 1.00 84.06 91 PRO A CA 1
ATOM 691 C C . PRO A 1 91 ? 14.957 7.261 -7.087 1.00 84.06 91 PRO A C 1
ATOM 693 O O . PRO A 1 91 ? 15.695 7.302 -8.069 1.00 84.06 91 PRO A O 1
ATOM 696 N N . PHE A 1 92 ? 15.049 6.279 -6.183 1.00 82.44 92 PHE A N 1
ATOM 697 C CA . PHE A 1 92 ? 16.164 5.324 -6.157 1.00 82.44 92 PHE A CA 1
ATOM 698 C C . PHE A 1 92 ? 16.175 4.330 -7.331 1.00 82.44 92 PHE A C 1
ATOM 700 O O . PHE A 1 92 ? 17.242 4.137 -7.910 1.00 82.44 92 PHE A O 1
ATOM 707 N N . PRO A 1 93 ? 15.039 3.752 -7.770 1.00 80.19 93 PRO A N 1
ATOM 708 C CA . PRO A 1 93 ? 14.988 2.967 -9.006 1.00 80.19 93 PRO A CA 1
ATOM 709 C C . PRO A 1 93 ? 15.410 3.727 -10.274 1.00 80.19 93 PRO A C 1
ATOM 711 O O . PRO A 1 93 ? 15.707 3.098 -11.286 1.00 80.19 93 PRO A O 1
ATOM 714 N N . PHE A 1 94 ? 15.434 5.065 -10.240 1.00 80.38 94 PHE A N 1
ATOM 715 C CA . PHE A 1 94 ? 15.796 5.915 -11.379 1.00 80.38 94 PHE A CA 1
ATOM 716 C C . PHE A 1 94 ? 17.141 6.635 -11.186 1.00 80.38 94 PHE A C 1
ATOM 718 O O . PHE A 1 94 ? 17.469 7.509 -11.984 1.00 80.38 94 PHE A O 1
ATOM 725 N N . ILE A 1 95 ? 17.933 6.293 -10.160 1.00 75.06 95 ILE A N 1
ATOM 726 C CA . ILE A 1 95 ? 19.157 7.037 -9.809 1.00 75.06 95 ILE A CA 1
ATOM 727 C C . ILE A 1 95 ? 20.199 7.037 -10.935 1.00 75.06 95 ILE A C 1
ATOM 729 O O . ILE A 1 95 ? 20.728 8.092 -11.277 1.00 75.06 95 ILE A O 1
ATOM 733 N N . ASN A 1 96 ? 20.348 5.907 -11.634 1.00 70.75 96 ASN A N 1
ATOM 734 C CA . ASN A 1 96 ? 21.231 5.764 -12.799 1.00 70.75 96 ASN A CA 1
ATOM 735 C C . ASN A 1 96 ? 20.868 6.732 -13.945 1.00 70.75 96 ASN A C 1
ATOM 737 O O . ASN A 1 96 ? 21.701 7.060 -14.787 1.00 70.75 96 ASN A O 1
ATOM 741 N N . TRP A 1 97 ? 19.617 7.208 -13.988 1.00 69.75 97 TRP A N 1
ATOM 742 C CA . TRP A 1 97 ? 19.177 8.226 -14.942 1.00 69.75 97 TRP A CA 1
ATOM 743 C C . TRP A 1 97 ? 19.592 9.641 -14.527 1.00 69.75 97 TRP A C 1
ATOM 745 O O . TRP A 1 97 ? 19.852 10.492 -15.378 1.00 69.75 97 TRP A O 1
ATOM 755 N N . PHE A 1 98 ? 19.638 9.904 -13.221 1.00 71.00 98 PHE A N 1
ATOM 756 C CA . PHE A 1 98 ? 19.998 11.204 -12.661 1.00 71.00 98 PHE A CA 1
ATOM 757 C C . PHE A 1 98 ? 21.517 11.425 -12.608 1.00 71.00 98 PHE A C 1
ATOM 759 O O . PHE A 1 98 ? 21.951 12.565 -12.768 1.00 71.00 98 PHE A O 1
ATOM 766 N N . ASP A 1 99 ? 22.313 10.357 -12.492 1.00 65.06 99 ASP A N 1
ATOM 767 C CA . ASP A 1 99 ? 23.785 10.411 -12.418 1.00 65.06 99 ASP A CA 1
ATOM 768 C C . ASP A 1 99 ? 24.482 10.695 -13.764 1.00 65.06 99 ASP A C 1
ATOM 770 O O . ASP A 1 99 ? 25.702 10.826 -13.838 1.00 65.06 99 ASP A O 1
ATOM 774 N N . GLY A 1 100 ? 23.722 10.860 -14.851 1.00 58.31 100 GLY A N 1
ATOM 775 C CA . GLY A 1 100 ? 24.258 11.284 -16.146 1.00 58.31 100 GLY A CA 1
ATOM 776 C C . GLY A 1 100 ? 24.911 10.177 -16.982 1.00 58.31 100 GLY A C 1
ATOM 777 O O . GLY A 1 100 ? 25.245 10.441 -18.135 1.00 58.31 100 GLY A O 1
ATOM 778 N N . GLU A 1 101 ? 25.012 8.936 -16.492 1.00 53.38 101 GLU A N 1
ATOM 779 C CA . GLU A 1 101 ? 25.450 7.781 -17.303 1.00 53.38 101 GLU A CA 1
ATOM 780 C C . GLU A 1 101 ? 24.480 7.464 -18.455 1.00 53.38 101 GLU A C 1
ATOM 782 O O . GLU A 1 101 ? 24.882 6.965 -19.506 1.00 53.38 101 GLU A O 1
ATOM 787 N N . ALA A 1 102 ? 23.212 7.870 -18.332 1.00 51.41 102 ALA A N 1
ATOM 788 C CA . ALA A 1 102 ? 22.227 7.793 -19.411 1.00 51.41 102 ALA A CA 1
ATOM 789 C C . ALA A 1 102 ? 22.545 8.697 -20.629 1.00 51.41 102 ALA A C 1
ATOM 791 O O . ALA A 1 102 ? 21.873 8.592 -21.655 1.00 51.41 102 ALA A O 1
ATOM 792 N N . ARG A 1 103 ? 23.556 9.585 -20.555 1.00 47.88 103 ARG A N 1
ATOM 793 C CA . ARG A 1 103 ? 23.943 10.492 -21.655 1.00 47.88 103 ARG A CA 1
ATOM 794 C C . ARG A 1 103 ? 24.989 9.945 -22.636 1.00 47.88 103 ARG A C 1
ATOM 796 O O . ARG A 1 103 ? 25.234 10.623 -23.628 1.00 47.88 103 ARG A O 1
ATOM 803 N N . LEU A 1 104 ? 25.583 8.765 -22.428 1.00 48.84 104 LEU A N 1
ATOM 804 C CA . LEU A 1 104 ? 26.692 8.271 -23.273 1.00 48.84 104 LEU A CA 1
ATOM 805 C C . LEU A 1 104 ? 26.390 6.992 -24.074 1.00 48.84 104 LEU A C 1
ATOM 807 O O . LEU A 1 104 ? 27.300 6.265 -24.449 1.00 48.84 104 LEU A O 1
ATOM 811 N N . VAL A 1 105 ? 25.123 6.734 -24.407 1.00 48.84 105 VAL A N 1
ATOM 812 C CA . VAL A 1 105 ? 24.753 5.720 -25.420 1.00 48.84 105 VAL A CA 1
ATOM 813 C C . VAL A 1 105 ? 24.197 6.420 -26.661 1.00 48.84 105 VAL A C 1
ATOM 815 O O . VAL A 1 105 ? 23.094 6.134 -27.110 1.00 48.84 105 VAL A O 1
ATOM 818 N N . HIS A 1 106 ? 24.880 7.457 -27.145 1.00 52.12 106 HIS A N 1
ATOM 819 C CA . HIS A 1 106 ? 24.460 8.240 -28.317 1.00 52.12 106 HIS A CA 1
ATOM 820 C C . HIS A 1 106 ? 25.623 8.417 -29.297 1.00 52.12 106 HIS A C 1
ATOM 822 O O . HIS A 1 106 ? 25.883 9.538 -29.726 1.00 52.12 106 HIS A O 1
ATOM 828 N N . GLU A 1 107 ? 26.332 7.339 -29.646 1.00 50.62 107 GLU A N 1
ATOM 829 C CA . GLU A 1 107 ? 27.289 7.425 -30.759 1.00 50.62 107 GLU A CA 1
ATOM 830 C C . GLU A 1 107 ? 26.739 6.896 -32.089 1.00 50.62 107 GLU A C 1
ATOM 832 O O . GLU A 1 107 ? 26.959 7.573 -33.081 1.00 50.62 107 GLU A O 1
ATOM 837 N N . ASP A 1 108 ? 25.894 5.849 -32.153 1.00 51.16 108 ASP A N 1
ATOM 838 C CA . ASP A 1 108 ? 25.581 5.261 -33.479 1.00 51.16 108 ASP A CA 1
ATOM 839 C C . ASP A 1 108 ? 24.120 4.831 -33.772 1.00 51.16 108 ASP A C 1
ATOM 841 O O . ASP A 1 108 ? 23.865 4.280 -34.844 1.00 51.16 108 ASP A O 1
ATOM 845 N N . ASN A 1 109 ? 23.118 5.069 -32.903 1.00 47.81 109 ASN A N 1
ATOM 846 C CA . ASN A 1 109 ? 21.715 4.727 -33.237 1.00 47.81 109 ASN A CA 1
ATOM 847 C C . ASN A 1 109 ? 20.652 5.662 -32.593 1.00 47.81 109 ASN A C 1
ATOM 849 O O . ASN A 1 109 ? 20.602 5.770 -31.367 1.00 47.81 109 ASN A O 1
ATOM 853 N N . PRO A 1 110 ? 19.767 6.325 -33.372 1.00 51.72 110 PRO A N 1
ATOM 854 C CA . PRO A 1 110 ? 18.889 7.412 -32.919 1.00 51.72 110 PRO A CA 1
ATOM 855 C C . PRO A 1 110 ? 17.487 6.950 -32.462 1.00 51.72 110 PRO A C 1
ATOM 857 O O . PRO A 1 110 ? 16.481 7.517 -32.881 1.00 51.72 110 PRO A O 1
ATOM 860 N N . MET A 1 111 ? 17.382 5.946 -31.585 1.00 46.94 111 MET A N 1
ATOM 861 C CA . MET A 1 111 ? 16.128 5.653 -30.861 1.00 46.94 111 MET A CA 1
ATOM 862 C C . MET A 1 111 ? 16.296 6.030 -29.389 1.00 46.94 111 MET A C 1
ATOM 864 O O . MET A 1 111 ? 16.528 5.196 -28.523 1.00 46.94 111 MET A O 1
ATOM 868 N N . ILE A 1 112 ? 16.259 7.348 -29.185 1.00 49.09 112 ILE A N 1
ATOM 869 C CA . ILE A 1 112 ? 16.175 8.141 -27.952 1.00 49.09 112 ILE A CA 1
ATOM 870 C C . ILE A 1 112 ? 15.989 7.294 -26.683 1.00 49.09 112 ILE A C 1
ATOM 872 O O . ILE A 1 112 ? 14.904 6.775 -26.422 1.00 49.09 112 ILE A O 1
ATOM 876 N N . GLY A 1 113 ? 17.019 7.251 -25.835 1.00 54.94 113 GLY A N 1
ATOM 877 C CA . GLY A 1 113 ? 16.840 6.899 -24.431 1.00 54.94 113 GLY A CA 1
ATOM 878 C C . GLY A 1 113 ? 15.936 7.946 -23.784 1.00 54.94 113 GLY A C 1
ATOM 879 O O . GLY A 1 113 ? 16.400 8.994 -23.342 1.00 54.94 113 GLY A O 1
ATOM 880 N N . THR A 1 114 ? 14.632 7.695 -23.761 1.00 63.62 114 THR A N 1
ATOM 881 C CA . THR A 1 114 ? 13.661 8.483 -23.002 1.00 63.62 114 THR A CA 1
ATOM 882 C C . THR A 1 114 ? 13.559 7.940 -21.585 1.00 63.62 114 THR A C 1
ATOM 884 O O . THR A 1 114 ? 13.670 6.732 -21.377 1.00 63.62 114 THR A O 1
ATOM 887 N N . PHE A 1 115 ? 13.302 8.818 -20.613 1.00 73.31 115 PHE A N 1
ATOM 888 C CA . PHE A 1 115 ? 13.041 8.409 -19.233 1.00 73.31 115 PHE A CA 1
ATOM 889 C C . PHE A 1 115 ? 11.963 7.301 -19.198 1.00 73.31 115 PHE A C 1
ATOM 891 O O . PHE A 1 115 ? 10.980 7.399 -19.937 1.00 73.31 115 PHE A O 1
ATOM 898 N N . PRO A 1 116 ? 12.108 6.249 -18.371 1.00 79.75 116 PRO A N 1
ATOM 899 C CA . PRO A 1 116 ? 11.174 5.121 -18.331 1.00 79.75 116 PRO A CA 1
ATOM 900 C C . PRO A 1 116 ? 9.831 5.495 -17.670 1.00 79.75 116 PRO A C 1
ATOM 902 O O . PRO A 1 116 ? 9.518 5.082 -16.551 1.00 79.75 116 PRO A O 1
ATOM 905 N N . TYR A 1 117 ? 8.999 6.256 -18.390 1.00 81.12 117 TYR A N 1
ATOM 906 C 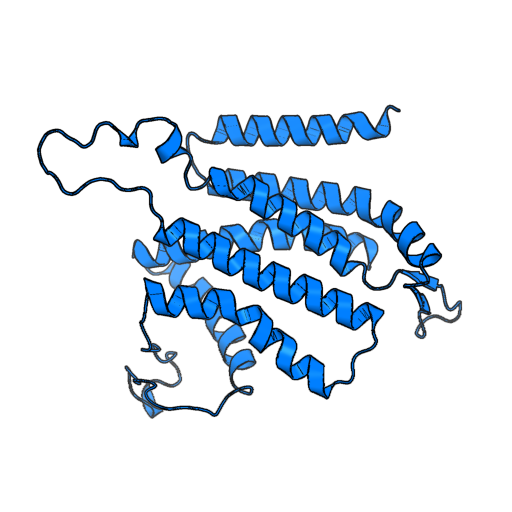CA . TYR A 1 117 ? 7.685 6.726 -17.935 1.00 81.12 117 TYR A CA 1
ATOM 907 C C . TYR A 1 117 ? 6.726 5.585 -17.590 1.00 81.12 117 TYR A C 1
ATOM 909 O O . TYR A 1 117 ? 5.924 5.729 -16.671 1.00 81.12 117 TYR A O 1
ATOM 917 N N . HIS A 1 118 ? 6.845 4.440 -18.266 1.00 81.44 118 HIS A N 1
ATOM 918 C CA . HIS A 1 118 ? 6.065 3.243 -17.958 1.00 81.44 118 HIS A CA 1
ATOM 919 C C . HIS A 1 118 ? 6.366 2.732 -16.537 1.00 81.44 118 HIS A C 1
ATOM 921 O O . HIS A 1 118 ? 5.450 2.550 -15.741 1.00 81.44 118 HIS A O 1
ATOM 927 N N . LYS A 1 119 ? 7.644 2.605 -16.150 1.00 80.75 119 LYS A N 1
ATOM 928 C CA . LYS A 1 119 ? 8.020 2.160 -14.793 1.00 80.75 119 LYS A CA 1
ATOM 929 C C . LYS A 1 119 ? 7.575 3.167 -13.726 1.00 80.75 119 LYS A C 1
ATOM 931 O O . LYS A 1 119 ? 7.025 2.776 -12.699 1.00 80.75 119 LYS A O 1
ATOM 936 N N . LEU A 1 120 ? 7.745 4.469 -13.978 1.00 87.62 120 LEU A N 1
ATOM 937 C CA . LEU A 1 120 ? 7.287 5.508 -13.048 1.00 87.62 120 LEU A CA 1
ATOM 938 C C . LEU A 1 120 ? 5.759 5.508 -12.897 1.00 87.62 120 LEU A C 1
ATOM 940 O O . LEU A 1 120 ? 5.252 5.561 -11.778 1.00 87.62 120 LEU A O 1
ATOM 944 N N . GLY A 1 121 ? 5.023 5.425 -14.005 1.00 87.56 121 GLY A N 1
ATOM 945 C CA . GLY A 1 121 ? 3.563 5.381 -13.988 1.00 87.56 121 GLY A CA 1
ATOM 946 C C . GLY A 1 121 ? 3.024 4.148 -13.260 1.00 87.56 121 GLY A C 1
ATOM 947 O O . GLY A 1 121 ? 2.020 4.249 -12.554 1.00 87.56 121 GLY A O 1
ATOM 948 N N . GLN A 1 122 ? 3.727 3.016 -13.335 1.00 87.44 122 GLN A N 1
ATOM 949 C CA . GLN A 1 122 ? 3.378 1.807 -12.593 1.00 87.44 122 GLN A CA 1
ATOM 950 C C . GLN A 1 122 ? 3.519 2.018 -11.081 1.00 87.44 122 GLN A C 1
ATOM 952 O O . GLN A 1 122 ? 2.611 1.682 -10.324 1.00 87.44 122 GLN A O 1
ATOM 957 N N . ILE A 1 123 ? 4.620 2.637 -10.638 1.00 89.06 123 ILE A N 1
ATOM 958 C CA . ILE A 1 123 ? 4.831 2.959 -9.220 1.00 89.06 123 ILE A CA 1
ATOM 959 C C . ILE A 1 123 ? 3.762 3.945 -8.731 1.00 89.06 123 ILE A C 1
ATOM 961 O O . ILE A 1 123 ? 3.134 3.721 -7.698 1.00 89.06 123 ILE A O 1
ATOM 965 N N . LEU A 1 124 ? 3.522 5.025 -9.479 1.00 91.56 124 LEU A N 1
ATOM 966 C CA . LEU A 1 124 ? 2.577 6.070 -9.085 1.00 91.56 124 LEU A CA 1
ATOM 967 C C . LEU A 1 124 ? 1.128 5.574 -9.058 1.00 91.56 124 LEU A C 1
ATOM 969 O O . LEU A 1 124 ? 0.394 5.903 -8.128 1.00 91.56 124 LEU A O 1
ATOM 973 N N . SER A 1 125 ? 0.713 4.768 -10.038 1.00 91.94 125 SER A N 1
ATOM 974 C CA . SER A 1 125 ? -0.637 4.191 -10.071 1.00 91.94 125 SER A CA 1
ATOM 975 C C . SER A 1 125 ? -0.867 3.202 -8.927 1.00 91.94 125 SER A C 1
ATOM 977 O O . SER A 1 125 ? -1.924 3.248 -8.297 1.00 91.94 125 SER A O 1
ATOM 979 N N . ALA A 1 126 ? 0.134 2.381 -8.592 1.00 91.06 126 ALA A N 1
ATOM 980 C CA . ALA A 1 126 ? 0.087 1.492 -7.435 1.00 91.06 126 ALA A CA 1
ATOM 981 C C . ALA A 1 126 ? -0.009 2.273 -6.113 1.00 91.06 126 ALA A C 1
ATOM 983 O O . ALA A 1 126 ? -0.886 1.990 -5.297 1.00 91.06 126 ALA A O 1
ATOM 984 N N . ILE A 1 127 ? 0.827 3.301 -5.913 1.00 93.44 127 ILE A N 1
ATOM 985 C CA . ILE A 1 127 ? 0.773 4.143 -4.706 1.00 93.44 127 ILE A CA 1
ATOM 986 C C . ILE A 1 127 ? -0.577 4.857 -4.596 1.00 93.44 127 ILE A C 1
ATOM 988 O O . ILE A 1 127 ? -1.157 4.896 -3.513 1.00 93.44 127 ILE A O 1
ATOM 992 N N . LEU A 1 128 ? -1.109 5.381 -5.702 1.00 93.94 128 LEU A N 1
ATOM 993 C CA . LEU A 1 128 ? -2.403 6.061 -5.713 1.00 93.94 128 LEU A CA 1
ATOM 994 C C . LEU A 1 128 ? -3.555 5.108 -5.361 1.00 93.94 128 LEU A C 1
ATOM 996 O O . LEU A 1 128 ? -4.472 5.498 -4.633 1.00 93.94 128 LEU A O 1
ATOM 1000 N N . ALA A 1 129 ? -3.494 3.855 -5.818 1.00 93.69 129 ALA A N 1
ATOM 1001 C CA . ALA A 1 129 ? -4.461 2.825 -5.451 1.00 93.69 129 ALA A CA 1
ATOM 1002 C C . ALA A 1 129 ? -4.381 2.467 -3.955 1.00 93.69 129 ALA A C 1
ATOM 1004 O O . ALA A 1 129 ? -5.402 2.452 -3.264 1.00 93.69 129 ALA A O 1
ATOM 1005 N N . ILE A 1 130 ? -3.167 2.271 -3.424 1.00 93.00 130 ILE A N 1
ATOM 1006 C CA . ILE A 1 130 ? -2.937 2.016 -1.993 1.00 93.00 130 ILE A CA 1
ATOM 1007 C C . ILE A 1 130 ? -3.437 3.196 -1.152 1.00 93.00 130 ILE A C 1
ATOM 1009 O O . ILE A 1 130 ? -4.181 2.998 -0.197 1.00 93.00 130 ILE A O 1
ATOM 1013 N N . GLN A 1 131 ? -3.081 4.428 -1.518 1.00 94.81 131 GLN A N 1
ATOM 1014 C CA . GLN A 1 131 ? -3.517 5.638 -0.822 1.00 94.81 131 GLN A CA 1
ATOM 1015 C C . GLN A 1 131 ? -5.046 5.764 -0.810 1.00 94.81 131 GLN A C 1
ATOM 1017 O O . GLN A 1 131 ? -5.622 6.107 0.222 1.00 94.81 131 GLN A O 1
ATOM 1022 N N . SER A 1 132 ? -5.704 5.459 -1.932 1.00 93.56 132 SER A N 1
ATOM 1023 C CA . SER A 1 132 ? -7.167 5.473 -2.029 1.00 93.56 132 SER A CA 1
ATOM 1024 C C . SER A 1 132 ? -7.798 4.444 -1.087 1.00 93.56 132 SER A C 1
ATOM 1026 O O . SER A 1 132 ? -8.755 4.767 -0.387 1.00 93.56 132 SER A O 1
ATOM 1028 N N . MET A 1 133 ? -7.232 3.235 -1.001 1.00 94.12 133 MET A N 1
ATOM 1029 C CA . MET A 1 133 ? -7.718 2.200 -0.084 1.00 94.12 133 MET A CA 1
ATOM 1030 C C . MET A 1 133 ? -7.467 2.554 1.388 1.00 94.12 133 MET A C 1
ATOM 1032 O O . MET A 1 133 ? -8.340 2.335 2.222 1.00 94.12 133 MET A O 1
ATOM 1036 N N . VAL A 1 134 ? -6.311 3.142 1.716 1.00 93.69 134 VAL A N 1
ATOM 1037 C CA . VAL A 1 134 ? -5.983 3.601 3.078 1.00 93.69 134 VAL A CA 1
ATOM 1038 C C . VAL A 1 134 ? -6.941 4.703 3.529 1.00 93.69 134 VAL A C 1
ATOM 1040 O O . VAL A 1 134 ? -7.423 4.668 4.659 1.00 93.69 134 VAL A O 1
ATOM 1043 N N . LEU A 1 135 ? -7.252 5.661 2.650 1.00 92.44 135 LEU A N 1
ATOM 1044 C CA . LEU A 1 135 ? -8.194 6.740 2.949 1.00 92.44 135 LEU A CA 1
ATOM 1045 C C . LEU A 1 135 ? -9.609 6.194 3.152 1.00 92.44 135 LEU A C 1
ATOM 1047 O O . LEU A 1 135 ? -10.248 6.543 4.139 1.00 92.44 135 LEU A O 1
ATOM 1051 N N . LEU A 1 136 ? -10.089 5.331 2.252 1.00 92.38 136 LEU A N 1
ATOM 1052 C CA . LEU A 1 136 ? -11.420 4.727 2.371 1.00 92.38 136 LEU A CA 1
ATOM 1053 C C . LEU A 1 136 ? -11.534 3.816 3.598 1.00 92.38 136 LEU A C 1
ATOM 1055 O O . LEU A 1 136 ? -12.563 3.848 4.261 1.00 92.38 136 LEU A O 1
ATOM 1059 N N . GLY A 1 137 ? -10.486 3.054 3.925 1.00 90.81 137 GLY A N 1
ATOM 1060 C CA . GLY A 1 137 ? -10.429 2.239 5.141 1.00 90.81 137 GLY A CA 1
ATOM 1061 C C . GLY A 1 137 ? -10.495 3.092 6.408 1.00 90.81 137 GLY A C 1
ATOM 1062 O O . GLY A 1 137 ? -11.304 2.830 7.284 1.00 90.81 137 GLY A O 1
ATOM 1063 N N . PHE A 1 138 ? -9.735 4.187 6.466 1.00 91.12 138 PHE A N 1
ATOM 1064 C CA . PHE A 1 138 ? -9.811 5.121 7.592 1.00 91.12 138 PHE A CA 1
ATOM 1065 C C . PHE A 1 138 ? -11.162 5.849 7.679 1.00 91.12 138 PHE A C 1
ATOM 1067 O O . PHE A 1 138 ? -11.682 6.085 8.766 1.00 91.12 138 PHE A O 1
ATOM 1074 N N . ALA A 1 139 ? -11.751 6.208 6.536 1.00 90.50 139 ALA A N 1
ATOM 1075 C CA . ALA A 1 139 ? -13.084 6.797 6.496 1.00 90.50 139 ALA A CA 1
ATOM 1076 C C . ALA A 1 139 ? -14.160 5.802 6.963 1.00 90.50 139 ALA A C 1
ATOM 1078 O O . ALA A 1 139 ? -15.106 6.221 7.623 1.00 90.50 139 ALA A O 1
ATOM 1079 N N . ASP A 1 140 ? -14.016 4.509 6.652 1.00 89.81 140 ASP A N 1
ATOM 1080 C CA . ASP A 1 140 ? -14.882 3.442 7.165 1.00 89.81 140 ASP A CA 1
ATOM 1081 C C . ASP A 1 140 ? -14.806 3.333 8.689 1.00 89.81 140 ASP A C 1
ATOM 1083 O O . ASP A 1 140 ? -15.850 3.274 9.335 1.00 89.81 140 ASP A O 1
ATOM 1087 N N . ASP A 1 141 ? -13.592 3.398 9.242 1.00 87.62 141 ASP A N 1
ATOM 1088 C CA . ASP A 1 141 ? -13.352 3.341 10.688 1.00 87.62 141 ASP A CA 1
ATOM 1089 C C . ASP A 1 141 ? -13.963 4.542 11.442 1.00 87.62 141 ASP A C 1
ATOM 1091 O O . ASP A 1 141 ? -14.336 4.411 12.601 1.00 87.62 141 ASP A O 1
ATOM 1095 N N . ILE A 1 142 ? -14.082 5.721 10.814 1.00 88.31 142 ILE A N 1
ATOM 1096 C CA . ILE A 1 142 ? -14.680 6.918 11.445 1.00 88.31 142 ILE A CA 1
ATOM 1097 C C . ILE A 1 142 ? -16.193 7.007 11.226 1.00 88.31 142 ILE A C 1
ATOM 1099 O O . ILE A 1 142 ? -16.922 7.494 12.089 1.00 88.31 142 ILE A O 1
ATOM 1103 N N . LEU A 1 143 ? -16.665 6.651 10.031 1.00 88.19 143 LEU A N 1
ATOM 1104 C CA . LEU A 1 143 ? -18.041 6.913 9.603 1.00 88.19 143 LEU A CA 1
ATOM 1105 C C . LEU A 1 143 ? -18.985 5.725 9.828 1.00 88.19 143 LEU A C 1
ATOM 1107 O O . LEU A 1 143 ? -20.174 5.861 9.530 1.00 88.19 143 LEU A O 1
ATOM 1111 N N . ASP A 1 144 ? -18.476 4.581 10.299 1.00 87.12 144 ASP A N 1
ATOM 1112 C CA . ASP A 1 144 ? -19.232 3.340 10.505 1.00 87.12 144 ASP A CA 1
ATOM 1113 C C . ASP A 1 144 ? -20.120 3.003 9.297 1.00 87.12 144 ASP A C 1
ATOM 1115 O O . ASP A 1 144 ? -21.346 2.827 9.371 1.00 87.12 144 ASP A O 1
ATOM 1119 N N . VAL A 1 145 ? -19.498 2.972 8.117 1.00 88.88 145 VAL A N 1
ATOM 1120 C CA . VAL A 1 145 ? -20.239 2.871 6.862 1.00 88.88 145 VAL A CA 1
ATOM 1121 C C . VAL A 1 145 ? -20.937 1.508 6.765 1.00 88.88 145 VAL A C 1
ATOM 1123 O O . VAL A 1 145 ? -20.404 0.453 7.108 1.00 88.88 145 VAL A O 1
ATOM 1126 N N . ARG A 1 146 ? -22.170 1.488 6.239 1.00 89.12 146 ARG A N 1
ATOM 1127 C CA . ARG A 1 146 ? -22.918 0.235 6.032 1.00 89.12 146 ARG A CA 1
ATOM 1128 C C . ARG A 1 146 ? -22.177 -0.701 5.071 1.00 89.12 146 ARG A C 1
ATOM 1130 O O . ARG A 1 146 ? -21.693 -0.269 4.026 1.00 89.12 146 ARG A O 1
ATOM 1137 N N . TRP A 1 147 ? -22.233 -2.006 5.347 1.00 88.44 147 TRP A N 1
ATOM 1138 C CA . TRP A 1 147 ? -21.565 -3.072 4.577 1.00 88.44 147 TRP A CA 1
ATOM 1139 C C . TRP A 1 147 ? -21.745 -2.989 3.050 1.00 88.44 147 TRP A C 1
ATOM 1141 O O . TRP A 1 147 ? -20.834 -3.336 2.306 1.00 88.44 147 TRP A O 1
ATOM 1151 N N . ARG A 1 148 ? -22.892 -2.488 2.568 1.00 87.81 148 ARG A N 1
ATOM 1152 C CA . ARG A 1 148 ? -23.200 -2.349 1.132 1.00 87.81 148 ARG A CA 1
ATOM 1153 C C . ARG A 1 148 ? -22.210 -1.451 0.392 1.00 87.81 148 ARG A C 1
ATOM 1155 O O . ARG A 1 148 ? -21.939 -1.692 -0.776 1.00 87.81 148 ARG A O 1
ATOM 1162 N N . TYR A 1 149 ? -21.696 -0.419 1.057 1.00 85.56 149 TYR A N 1
ATOM 1163 C CA . TYR A 1 149 ? -20.729 0.503 0.462 1.00 85.56 149 TYR A CA 1
ATOM 1164 C C . TYR A 1 149 ? -19.300 -0.026 0.583 1.00 85.56 149 TYR A C 1
ATOM 1166 O O . TYR A 1 149 ? -18.504 0.198 -0.324 1.00 85.56 149 TYR A O 1
ATOM 1174 N N . LYS A 1 150 ? -19.009 -0.813 1.630 1.00 85.62 150 LYS A N 1
ATOM 1175 C CA . LYS A 1 150 ? -17.696 -1.445 1.831 1.00 85.62 150 LYS A CA 1
ATOM 1176 C C . LYS A 1 150 ? -17.301 -2.348 0.661 1.00 85.62 150 LYS A C 1
ATOM 1178 O O . LYS A 1 150 ? -16.136 -2.391 0.285 1.00 85.62 150 LYS A O 1
ATOM 1183 N N . VAL A 1 151 ? -18.282 -3.002 0.033 1.00 85.44 151 VAL A N 1
ATOM 1184 C CA . VAL A 1 151 ? -18.076 -3.842 -1.162 1.00 85.44 151 VAL A CA 1
ATOM 1185 C C . VAL A 1 151 ? -17.480 -3.050 -2.336 1.00 85.44 151 VAL A C 1
ATOM 1187 O O . VAL A 1 151 ? -16.735 -3.611 -3.134 1.00 85.44 151 VAL A O 1
ATOM 1190 N N . TRP A 1 152 ? -17.756 -1.747 -2.436 1.00 85.12 152 TRP A N 1
ATOM 1191 C CA . TRP A 1 152 ? -17.285 -0.912 -3.545 1.00 85.12 152 TRP A CA 1
ATOM 1192 C C . TRP A 1 152 ? -15.910 -0.282 -3.307 1.00 85.12 152 TRP A C 1
ATOM 1194 O O . TRP A 1 152 ? -15.291 0.168 -4.271 1.00 85.12 152 TRP A O 1
ATOM 1204 N N . PHE A 1 153 ? -15.402 -0.255 -2.070 1.00 86.44 153 PHE A N 1
ATOM 1205 C CA . PHE A 1 153 ? -14.128 0.409 -1.767 1.00 86.44 153 PHE A CA 1
ATOM 1206 C C . PHE A 1 153 ? -12.942 -0.173 -2.540 1.00 86.44 153 PHE A C 1
ATOM 1208 O O . PHE A 1 153 ? -12.229 0.618 -3.160 1.00 86.44 153 PHE A O 1
ATOM 1215 N N . PRO A 1 154 ? -12.748 -1.507 -2.615 1.00 87.38 154 PRO A N 1
ATOM 1216 C CA . PRO A 1 154 ? -11.638 -2.067 -3.383 1.00 87.38 154 PRO A CA 1
ATOM 1217 C C . PRO A 1 154 ? -11.761 -1.767 -4.879 1.00 87.38 154 PRO A C 1
ATOM 1219 O O . PRO A 1 154 ? -10.768 -1.447 -5.528 1.00 87.38 154 PRO A O 1
ATOM 1222 N N . ALA A 1 155 ? -12.985 -1.804 -5.419 1.00 83.50 155 ALA A N 1
ATOM 1223 C CA . ALA A 1 155 ? -13.235 -1.509 -6.826 1.00 83.50 155 ALA A CA 1
ATOM 1224 C C . ALA A 1 155 ? -12.836 -0.065 -7.163 1.00 83.50 155 ALA A C 1
ATOM 1226 O O . ALA A 1 155 ? -12.049 0.153 -8.080 1.00 83.50 155 ALA A O 1
ATOM 1227 N N . VAL A 1 156 ? -13.299 0.909 -6.373 1.00 86.69 156 VAL A N 1
ATOM 1228 C CA . VAL A 1 156 ? -12.968 2.330 -6.564 1.00 86.69 156 VAL A CA 1
ATOM 1229 C C . VAL A 1 156 ? -11.478 2.592 -6.338 1.00 86.69 156 VAL A C 1
ATOM 1231 O O . VAL A 1 156 ? -10.852 3.281 -7.140 1.00 86.69 156 VAL A O 1
ATOM 1234 N N . ALA A 1 157 ? -10.887 2.008 -5.293 1.00 89.81 157 ALA A N 1
ATOM 1235 C CA . ALA A 1 157 ? -9.468 2.173 -4.998 1.00 89.81 157 ALA A CA 1
ATOM 1236 C C . ALA A 1 157 ? -8.562 1.581 -6.090 1.00 89.81 157 ALA A C 1
ATOM 1238 O O . ALA A 1 157 ? -7.477 2.101 -6.324 1.00 89.81 157 ALA A O 1
ATOM 1239 N N . SER A 1 158 ? -9.002 0.531 -6.791 1.00 88.38 158 SER A N 1
ATOM 1240 C CA . SER A 1 158 ? -8.222 -0.108 -7.859 1.00 88.38 158 SER A CA 1
ATOM 1241 C C . SER A 1 158 ? -8.221 0.656 -9.194 1.00 88.38 158 SER A C 1
ATOM 1243 O O . SER A 1 158 ? -7.354 0.405 -10.030 1.00 88.38 158 SER A O 1
ATOM 1245 N N . VAL A 1 159 ? -9.126 1.624 -9.401 1.00 87.19 159 VAL A N 1
ATOM 1246 C CA . VAL A 1 159 ? -9.287 2.350 -10.682 1.00 87.19 159 VAL A CA 1
ATOM 1247 C C . VAL A 1 159 ? -7.978 2.932 -11.244 1.00 87.19 159 VAL A C 1
ATOM 1249 O O . VAL A 1 159 ? -7.720 2.725 -12.432 1.00 87.19 159 VAL A O 1
ATOM 1252 N N . PRO A 1 160 ? -7.115 3.613 -10.459 1.00 89.56 160 PRO A N 1
ATOM 1253 C CA . PRO A 1 160 ? -5.849 4.140 -10.971 1.00 89.56 160 PRO A CA 1
ATOM 1254 C C . PRO A 1 160 ? -4.938 3.059 -11.555 1.00 89.56 160 PRO A C 1
ATOM 1256 O O . PRO A 1 160 ? -4.314 3.264 -12.597 1.00 89.56 160 PRO A O 1
ATOM 1259 N N . LEU A 1 161 ? -4.895 1.899 -10.898 1.00 86.88 161 LEU A N 1
ATOM 1260 C CA . LEU A 1 161 ? -4.097 0.762 -11.331 1.00 86.88 161 LEU A CA 1
ATOM 1261 C C . LEU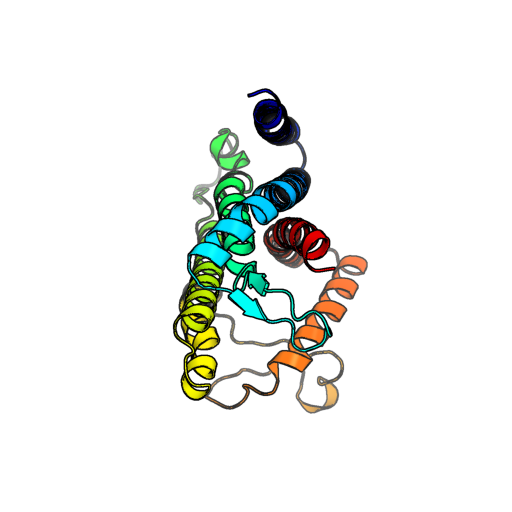 A 1 161 ? -4.671 0.145 -12.614 1.00 86.88 161 LEU A C 1
ATOM 1263 O O . LEU A 1 161 ? -3.909 -0.151 -13.532 1.00 86.88 161 LEU A O 1
ATOM 1267 N N . LEU A 1 162 ? -6.001 0.023 -12.723 1.00 81.25 162 LEU A N 1
ATOM 1268 C CA . LEU A 1 162 ? -6.657 -0.475 -13.939 1.00 81.25 162 LEU A CA 1
ATOM 1269 C C . LEU A 1 162 ? -6.407 0.433 -15.149 1.00 81.25 162 LEU A C 1
ATOM 1271 O O . LEU A 1 162 ? -6.095 -0.063 -16.229 1.00 81.25 162 LEU A O 1
ATOM 1275 N N . ILE A 1 163 ? -6.518 1.755 -14.985 1.00 82.44 163 ILE A N 1
ATOM 1276 C CA . ILE A 1 163 ? -6.276 2.712 -16.077 1.00 82.44 163 ILE A CA 1
ATOM 1277 C C . ILE A 1 163 ? -4.819 2.628 -16.540 1.00 82.44 163 ILE A C 1
ATOM 1279 O O . ILE A 1 163 ? -4.546 2.609 -17.744 1.00 82.44 163 ILE A O 1
ATOM 1283 N N . PHE A 1 164 ? -3.875 2.535 -15.601 1.00 85.88 164 PHE A N 1
ATOM 1284 C CA . PHE A 1 164 ? -2.468 2.368 -15.940 1.00 85.88 164 PHE A CA 1
ATOM 1285 C C . PHE A 1 164 ? -2.222 1.048 -16.687 1.00 85.88 164 PHE A C 1
ATOM 1287 O O . PHE A 1 164 ? -1.579 1.046 -17.737 1.00 85.88 164 PHE A O 1
ATOM 1294 N N . TYR A 1 165 ? -2.797 -0.057 -16.209 1.00 80.38 165 TYR A N 1
ATOM 1295 C CA . TYR A 1 165 ? -2.690 -1.359 -16.865 1.00 80.38 165 TYR A CA 1
ATOM 1296 C C . TYR A 1 165 ? -3.228 -1.338 -18.300 1.00 80.38 165 TYR A C 1
ATOM 1298 O O . TYR A 1 165 ? -2.545 -1.778 -19.227 1.00 80.38 165 TYR A O 1
ATOM 1306 N N . TYR A 1 166 ? -4.415 -0.755 -18.490 1.00 76.62 166 TYR A N 1
ATOM 1307 C CA . TYR A 1 166 ? -5.064 -0.624 -19.793 1.00 76.62 166 TYR A CA 1
ATOM 1308 C C . TYR A 1 166 ? -4.235 0.200 -20.788 1.00 76.62 166 TYR A C 1
ATOM 1310 O O . TYR A 1 166 ? -4.151 -0.147 -21.961 1.00 76.62 166 TYR A O 1
ATOM 1318 N N . THR A 1 167 ? -3.602 1.279 -20.325 1.00 77.88 167 THR A N 1
ATOM 1319 C CA . THR A 1 167 ? -2.841 2.201 -21.187 1.00 77.88 167 THR A CA 1
ATOM 1320 C C . THR A 1 167 ? -1.425 1.731 -21.522 1.00 77.88 167 THR A C 1
ATOM 1322 O O . THR A 1 167 ? -0.871 2.199 -22.513 1.00 77.88 167 THR A O 1
ATOM 1325 N N . ASN A 1 168 ? -0.829 0.838 -20.722 1.00 75.31 168 ASN A N 1
ATOM 1326 C CA . ASN A 1 168 ? 0.587 0.465 -20.857 1.00 75.31 168 ASN A CA 1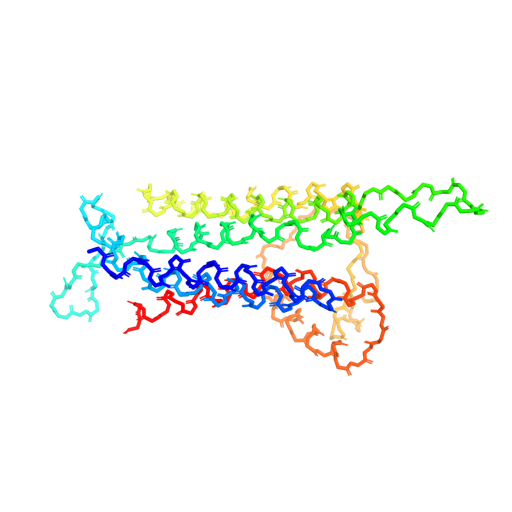
ATOM 1327 C C . ASN A 1 168 ? 0.807 -0.989 -21.273 1.00 75.31 168 ASN A C 1
ATOM 1329 O O . ASN A 1 168 ? 1.658 -1.246 -22.118 1.00 75.31 168 ASN A O 1
ATOM 1333 N N . PHE A 1 169 ? 0.074 -1.931 -20.677 1.00 74.69 169 PHE A N 1
ATOM 1334 C CA . PHE A 1 169 ? 0.253 -3.354 -20.961 1.00 74.69 169 PHE A CA 1
ATOM 1335 C C . PHE A 1 169 ? -0.848 -3.861 -21.885 1.00 74.69 169 PHE A C 1
ATOM 1337 O O . PHE A 1 169 ? -0.550 -4.528 -22.868 1.00 74.69 169 PHE A O 1
ATOM 1344 N N . GLY A 1 170 ? -2.114 -3.541 -21.589 1.00 63.78 170 GLY A N 1
ATOM 1345 C CA . GLY A 1 170 ? -3.260 -3.897 -22.435 1.00 63.78 170 GLY A CA 1
ATOM 1346 C C . GLY A 1 170 ? -3.440 -5.403 -22.683 1.00 63.78 170 GLY A C 1
ATOM 1347 O O . GLY A 1 170 ? -4.251 -5.787 -23.521 1.00 63.78 170 GLY A O 1
ATOM 1348 N N . VAL A 1 171 ? -2.693 -6.260 -21.979 1.00 63.84 171 VAL A N 1
ATOM 1349 C CA . VAL A 1 171 ? -2.751 -7.715 -22.129 1.00 63.84 171 VAL A CA 1
ATOM 1350 C C . VAL A 1 171 ? -3.945 -8.226 -21.331 1.00 63.84 171 VAL A C 1
ATOM 1352 O O . VAL A 1 171 ? -3.989 -8.086 -20.122 1.00 63.84 171 VAL A O 1
ATOM 1355 N N . THR A 1 172 ? -4.930 -8.828 -21.982 1.00 64.19 172 THR A N 1
ATOM 1356 C CA . THR A 1 172 ? -6.099 -9.433 -21.308 1.00 64.19 172 THR A CA 1
ATOM 1357 C C . THR A 1 172 ? -5.986 -10.948 -21.164 1.00 64.19 172 THR A C 1
ATOM 1359 O O . THR A 1 172 ? -6.871 -11.597 -20.610 1.00 64.19 172 THR A O 1
ATOM 1362 N N . HIS A 1 173 ? -4.890 -11.517 -21.661 1.00 49.88 173 HIS A N 1
ATOM 1363 C CA . HIS A 1 173 ? -4.658 -12.951 -21.702 1.00 49.88 173 HIS A CA 1
ATOM 1364 C C . HIS A 1 173 ? -4.129 -13.421 -20.348 1.00 49.88 173 HIS A C 1
ATOM 1366 O O . HIS A 1 173 ? -3.071 -12.983 -19.894 1.00 49.88 173 HIS A O 1
ATOM 1372 N N . VAL A 1 174 ? -4.862 -14.329 -19.709 1.00 56.62 174 VAL A N 1
ATOM 1373 C CA . VAL A 1 174 ? -4.454 -14.951 -18.448 1.00 56.62 174 VAL A CA 1
ATOM 1374 C C . VAL A 1 174 ? -3.866 -16.323 -18.756 1.00 56.62 174 VAL A C 1
ATOM 1376 O O . VAL A 1 174 ? -4.519 -17.162 -19.376 1.00 56.62 174 VAL A O 1
ATOM 1379 N N . ILE A 1 175 ? -2.630 -16.566 -18.313 1.00 51.09 175 ILE A N 1
ATOM 1380 C CA . ILE A 1 175 ? -2.032 -17.904 -18.366 1.00 51.09 175 ILE A CA 1
ATOM 1381 C C . ILE A 1 175 ? -2.720 -18.761 -17.304 1.00 51.09 175 ILE A C 1
ATOM 1383 O O . ILE A 1 175 ? -2.675 -18.444 -16.114 1.00 51.09 175 ILE A O 1
ATOM 1387 N N . MET A 1 176 ? -3.344 -19.861 -17.725 1.00 47.62 176 MET A N 1
ATOM 1388 C CA . MET A 1 176 ? -4.040 -20.753 -16.801 1.00 47.62 176 MET A CA 1
ATOM 1389 C C . MET A 1 176 ? -3.053 -21.455 -15.850 1.00 47.62 176 MET A C 1
ATOM 1391 O O . MET A 1 176 ? -2.029 -21.995 -16.306 1.00 47.62 176 MET A O 1
ATOM 1395 N N . PRO A 1 177 ? -3.353 -21.500 -14.533 1.00 55.12 177 PRO A N 1
ATOM 1396 C CA . PRO A 1 177 ? -2.541 -22.236 -13.573 1.00 55.12 177 PRO A CA 1
ATOM 1397 C C . PRO A 1 177 ? -2.515 -23.721 -13.950 1.00 55.12 177 PRO A C 1
ATOM 1399 O O . PRO A 1 177 ? -3.485 -24.259 -14.493 1.00 55.12 177 PRO A O 1
ATOM 1402 N N . LEU A 1 178 ? -1.388 -24.386 -13.678 1.00 53.06 178 LEU A N 1
ATOM 1403 C CA . LEU A 1 178 ? -1.048 -25.719 -14.200 1.00 53.06 178 LEU A CA 1
ATOM 1404 C C . LEU A 1 178 ? -2.148 -26.777 -13.963 1.00 53.06 178 LEU A C 1
ATOM 1406 O O . LEU A 1 178 ? -2.306 -27.706 -14.748 1.00 53.06 178 LEU A O 1
ATOM 1410 N N . GLN A 1 179 ? -2.927 -26.608 -12.896 1.00 59.34 179 GLN A N 1
ATOM 1411 C CA . GLN A 1 179 ? -3.998 -27.492 -12.443 1.00 59.34 179 GLN A CA 1
ATOM 1412 C C . GLN A 1 179 ? -5.300 -27.357 -13.257 1.00 59.34 179 GLN A C 1
ATOM 1414 O O . GLN A 1 179 ? -6.080 -28.305 -13.309 1.00 59.34 179 GLN A O 1
ATOM 1419 N N . LEU A 1 180 ? -5.547 -26.202 -13.886 1.00 51.62 180 LEU A N 1
ATOM 1420 C CA . LEU A 1 180 ? -6.764 -25.903 -14.661 1.00 51.62 180 LEU A CA 1
ATOM 1421 C C . LEU A 1 180 ? -6.564 -26.043 -16.178 1.00 51.62 180 LEU A C 1
ATOM 1423 O O . LEU A 1 180 ? -7.544 -26.181 -16.913 1.00 51.62 180 LEU A O 1
ATOM 1427 N N . ARG A 1 181 ? -5.307 -26.112 -16.638 1.00 62.84 181 ARG A N 1
ATOM 1428 C CA . ARG A 1 181 ? -4.944 -26.374 -18.043 1.00 62.84 181 ARG A CA 1
ATOM 1429 C C . ARG A 1 181 ? -5.639 -27.592 -18.670 1.00 62.84 181 ARG A C 1
ATOM 1431 O O . ARG A 1 181 ? -6.074 -27.465 -19.812 1.00 62.84 181 ARG A O 1
ATOM 1438 N N . PRO A 1 182 ? -5.838 -28.730 -17.968 1.00 63.31 182 PRO A N 1
ATOM 1439 C CA . PRO A 1 182 ? -6.512 -29.887 -18.560 1.00 63.31 182 PRO A CA 1
ATOM 1440 C C . PRO A 1 182 ? -7.986 -29.636 -18.900 1.00 63.31 182 PRO A C 1
ATOM 1442 O O . PRO A 1 182 ? -8.544 -30.342 -19.734 1.00 63.31 182 PRO A O 1
ATOM 1445 N N . TYR A 1 183 ? -8.625 -28.668 -18.237 1.00 56.84 183 TYR A N 1
ATOM 1446 C CA . TYR A 1 183 ? -10.068 -28.444 -18.326 1.00 56.84 183 TYR A CA 1
ATOM 1447 C C . TYR A 1 183 ? -10.442 -27.240 -19.197 1.00 56.84 183 TYR A C 1
ATOM 1449 O O . TYR A 1 183 ? -11.533 -27.234 -19.760 1.00 56.84 183 TYR A O 1
ATOM 1457 N N . VAL A 1 184 ? -9.570 -26.229 -19.304 1.00 52.94 184 VAL A N 1
ATOM 1458 C CA . VAL A 1 184 ? -9.918 -24.927 -19.911 1.00 52.94 184 VAL A CA 1
ATOM 1459 C C . VAL A 1 184 ? -8.981 -24.516 -21.065 1.00 52.94 184 VAL A C 1
ATOM 1461 O O . VAL A 1 184 ? -9.305 -23.605 -21.819 1.00 52.94 184 VAL A O 1
ATOM 1464 N N . GLY A 1 185 ? -7.865 -25.227 -21.276 1.00 57.44 185 GLY A N 1
ATOM 1465 C CA . GLY A 1 185 ? -6.858 -24.897 -22.296 1.00 57.44 185 GLY A CA 1
ATOM 1466 C C . GLY A 1 185 ? -5.775 -23.923 -21.804 1.00 57.44 185 GLY A C 1
ATOM 1467 O O . GLY A 1 185 ? -5.844 -23.409 -20.688 1.00 57.44 185 GLY A O 1
ATOM 1468 N N . ASP A 1 186 ? -4.740 -23.704 -22.625 1.00 57.66 186 ASP A N 1
ATOM 1469 C CA . ASP A 1 186 ? -3.531 -22.946 -22.242 1.00 57.66 186 ASP A CA 1
ATOM 1470 C C . ASP A 1 186 ? -3.694 -21.415 -22.308 1.00 57.66 186 ASP A C 1
ATOM 1472 O O . ASP A 1 186 ? -2.996 -20.690 -21.598 1.00 57.66 186 ASP A O 1
ATOM 1476 N N . LEU A 1 187 ? -4.620 -20.921 -23.136 1.00 48.94 187 LEU A N 1
ATOM 1477 C CA . LEU A 1 187 ? -4.863 -19.498 -23.386 1.00 48.94 187 LEU A CA 1
ATOM 1478 C C . LEU A 1 187 ? -6.372 -19.251 -23.445 1.00 48.94 187 LEU A C 1
ATOM 1480 O O . LEU A 1 187 ? -7.042 -19.718 -24.366 1.00 48.94 187 LEU A O 1
ATOM 1484 N N . VAL A 1 188 ? -6.900 -18.514 -22.467 1.00 49.75 188 VAL A N 1
ATOM 1485 C CA . VAL A 1 188 ? -8.287 -18.035 -22.476 1.00 49.75 188 VAL A CA 1
ATOM 1486 C C . VAL A 1 188 ? -8.270 -16.528 -22.669 1.00 49.75 188 VAL A C 1
ATOM 1488 O O . VAL A 1 188 ? -7.687 -15.796 -21.869 1.00 49.75 188 VAL A O 1
ATOM 1491 N N . ASP A 1 189 ? -8.899 -16.080 -23.751 1.00 48.50 189 ASP A N 1
ATOM 1492 C CA . ASP A 1 189 ? -9.105 -14.667 -24.040 1.00 48.50 189 ASP A CA 1
ATOM 1493 C C . ASP A 1 189 ? -10.387 -14.209 -23.334 1.00 48.50 189 ASP A C 1
ATOM 1495 O O . ASP A 1 189 ? -11.494 -14.639 -23.670 1.00 48.50 189 ASP A O 1
ATOM 1499 N N . LEU A 1 190 ? -10.241 -13.391 -22.290 1.00 51.28 190 LEU A N 1
ATOM 1500 C CA . LEU A 1 190 ? -11.360 -12.887 -21.492 1.00 51.28 190 LEU A CA 1
ATOM 1501 C C . LEU A 1 190 ? -11.969 -11.654 -22.169 1.00 51.28 190 LEU A C 1
ATOM 1503 O O . LEU A 1 190 ? -11.931 -10.533 -21.662 1.00 51.28 190 LEU A O 1
ATOM 1507 N N . GLY A 1 191 ? -12.544 -11.876 -23.348 1.00 45.91 191 GLY A N 1
ATOM 1508 C CA . GLY A 1 191 ? -13.445 -10.939 -23.998 1.00 45.91 191 GLY A CA 1
ATOM 1509 C C . GLY A 1 191 ? -14.881 -11.164 -23.523 1.00 45.91 191 GLY A C 1
ATOM 1510 O O . GLY A 1 191 ? -15.518 -12.109 -23.976 1.00 45.91 191 GLY A O 1
ATOM 1511 N N . ILE A 1 192 ? -15.383 -10.239 -22.688 1.00 39.88 192 ILE A N 1
ATOM 1512 C CA . ILE A 1 192 ? -16.787 -9.967 -22.278 1.00 39.88 192 ILE A CA 1
ATOM 1513 C C . ILE A 1 192 ? -17.063 -10.138 -20.766 1.00 39.88 192 ILE A C 1
ATOM 1515 O O . ILE A 1 192 ? -16.668 -11.098 -20.117 1.00 39.88 192 ILE A O 1
ATOM 1519 N N . ASN A 1 193 ? -17.768 -9.129 -20.236 1.00 44.06 193 ASN A N 1
ATOM 1520 C CA . ASN A 1 193 ? -18.061 -8.808 -18.837 1.00 44.06 193 ASN A CA 1
ATOM 1521 C C . ASN A 1 193 ? -18.611 -9.939 -17.948 1.00 44.06 193 ASN A C 1
ATOM 1523 O O . ASN A 1 193 ? -19.662 -10.508 -18.233 1.00 44.06 193 ASN A O 1
ATOM 1527 N N . GLY A 1 194 ? -18.059 -9.992 -16.731 1.00 48.00 194 GLY A N 1
ATOM 1528 C CA . GLY A 1 194 ? -18.861 -9.871 -15.514 1.00 48.00 194 GLY A CA 1
ATOM 1529 C C . GLY A 1 194 ? -19.395 -11.165 -14.915 1.00 48.00 194 GLY A C 1
ATOM 1530 O O . GLY A 1 194 ? -20.594 -11.401 -14.956 1.00 48.00 194 GLY A O 1
ATOM 1531 N N . ILE A 1 195 ? -18.518 -11.901 -14.242 1.00 46.59 195 ILE A N 1
ATOM 1532 C CA . ILE A 1 195 ? -18.742 -12.695 -13.024 1.00 46.59 195 ILE A CA 1
ATOM 1533 C C . ILE A 1 195 ? -17.343 -12.800 -12.380 1.00 46.59 195 ILE A C 1
ATOM 1535 O O . ILE A 1 195 ? -16.370 -12.728 -13.106 1.00 46.59 195 ILE A O 1
ATOM 1539 N N . GLU A 1 196 ? -17.237 -12.888 -11.046 1.00 46.50 196 GLU A N 1
ATOM 1540 C CA . GLU A 1 196 ? -16.015 -13.237 -10.266 1.00 46.50 196 GLU A CA 1
ATOM 1541 C C . GLU A 1 196 ? -15.466 -12.175 -9.303 1.00 46.50 196 GLU A C 1
ATOM 1543 O O . GLU A 1 196 ? -14.313 -11.764 -9.344 1.00 46.50 196 GLU A O 1
ATOM 1548 N N . VAL A 1 197 ? -16.266 -11.871 -8.278 1.00 47.97 197 VAL A N 1
ATOM 1549 C CA . VAL A 1 197 ? -15.740 -11.445 -6.962 1.00 47.97 197 VAL A CA 1
ATOM 1550 C C . VAL A 1 197 ? -15.446 -12.668 -6.056 1.00 47.97 197 VAL A C 1
ATOM 1552 O O . VAL A 1 197 ? -14.986 -12.528 -4.931 1.00 47.97 197 VAL A O 1
ATOM 1555 N N . GLY A 1 198 ? -15.648 -13.900 -6.549 1.00 42.81 198 GLY A N 1
ATOM 1556 C CA . GLY A 1 198 ? -15.427 -15.148 -5.798 1.00 42.81 198 GLY A CA 1
ATOM 1557 C C . GLY A 1 198 ? -14.091 -15.868 -6.043 1.00 42.81 198 GLY A C 1
ATOM 1558 O O . GLY A 1 198 ? -13.746 -16.759 -5.274 1.00 42.81 198 GLY A O 1
ATOM 1559 N N . GLN A 1 199 ? -13.327 -15.508 -7.082 1.00 40.09 199 GLN A N 1
ATOM 1560 C CA . GLN A 1 199 ? -12.088 -16.215 -7.467 1.00 40.09 199 GLN A CA 1
ATOM 1561 C C . GLN A 1 199 ? -10.799 -15.569 -6.930 1.00 40.09 199 GLN A C 1
ATOM 1563 O O . GLN A 1 199 ? -9.745 -16.204 -6.910 1.00 40.09 199 GLN A O 1
ATOM 1568 N N . SER A 1 200 ? -10.868 -14.333 -6.433 1.00 44.91 200 SER A N 1
ATOM 1569 C CA . SER A 1 200 ? -9.701 -13.539 -6.020 1.00 44.91 200 SER A CA 1
ATOM 1570 C C . SER A 1 200 ? -8.896 -14.158 -4.867 1.00 44.91 200 SER A C 1
ATOM 1572 O O . SER A 1 200 ? -7.675 -14.024 -4.831 1.00 44.91 200 SER A O 1
ATOM 1574 N N . LEU A 1 201 ? -9.543 -14.896 -3.959 1.00 42.72 201 LEU A N 1
ATOM 1575 C CA . LEU A 1 201 ? -8.879 -15.530 -2.813 1.00 42.72 201 LEU A CA 1
ATOM 1576 C C . LEU A 1 201 ? -8.077 -16.790 -3.203 1.00 42.72 201 LEU A C 1
ATOM 1578 O O . LEU A 1 201 ? -6.990 -17.028 -2.680 1.00 42.72 201 LEU A O 1
ATOM 1582 N N . VAL A 1 202 ? -8.592 -17.579 -4.152 1.00 47.34 202 VAL A N 1
ATOM 1583 C CA . VAL A 1 202 ? -7.915 -18.780 -4.680 1.00 47.34 202 VAL A CA 1
ATOM 1584 C C . VAL A 1 202 ? -6.748 -18.381 -5.586 1.00 47.34 202 VAL A C 1
ATOM 1586 O O . VAL A 1 202 ? -5.690 -19.013 -5.557 1.00 47.34 202 VAL A O 1
ATOM 1589 N N . ILE A 1 203 ? -6.909 -17.287 -6.333 1.00 51.44 203 ILE A N 1
ATOM 1590 C CA . ILE A 1 203 ? -5.863 -16.717 -7.184 1.00 51.44 203 ILE A CA 1
ATOM 1591 C C . ILE A 1 203 ? -4.720 -16.158 -6.331 1.00 51.44 203 ILE A C 1
ATOM 1593 O O . ILE A 1 203 ? -3.572 -16.486 -6.599 1.00 51.44 203 ILE A O 1
ATOM 1597 N N . ALA A 1 204 ? -5.001 -15.412 -5.256 1.00 47.09 204 ALA A N 1
ATOM 1598 C CA . ALA A 1 204 ? -3.954 -14.860 -4.389 1.00 47.09 204 ALA A CA 1
ATOM 1599 C C . ALA A 1 204 ? -3.045 -15.945 -3.777 1.00 47.09 204 ALA A C 1
ATOM 1601 O O . ALA A 1 204 ? -1.823 -15.813 -3.789 1.00 47.09 204 ALA A O 1
ATOM 1602 N N . LEU A 1 205 ? -3.625 -17.054 -3.301 1.00 50.81 205 LEU A N 1
ATOM 1603 C CA . LEU A 1 205 ? -2.858 -18.189 -2.770 1.00 50.81 205 LEU A CA 1
ATOM 1604 C C . LEU A 1 205 ? -2.063 -18.927 -3.860 1.00 50.81 205 LEU A C 1
ATOM 1606 O O . LEU A 1 205 ? -0.946 -19.375 -3.611 1.00 50.81 205 LEU A O 1
ATOM 1610 N N . SER A 1 206 ? -2.615 -19.022 -5.070 1.00 47.06 206 SER A N 1
ATOM 1611 C CA . SER A 1 206 ? -1.952 -19.669 -6.209 1.00 47.06 206 SER A CA 1
ATOM 1612 C C . SER A 1 206 ? -0.796 -18.830 -6.763 1.00 47.06 206 SER A C 1
ATOM 1614 O O . SER A 1 206 ? 0.225 -19.390 -7.153 1.00 47.06 206 SER A O 1
ATOM 1616 N N . VAL A 1 207 ? -0.925 -17.500 -6.746 1.00 55.25 207 VAL A N 1
ATOM 1617 C CA . VAL A 1 207 ? 0.109 -16.549 -7.183 1.00 55.25 207 VAL A CA 1
ATOM 1618 C C . VAL A 1 207 ? 1.312 -16.592 -6.243 1.00 55.25 207 VAL A C 1
ATOM 1620 O O . VAL A 1 207 ? 2.428 -16.771 -6.709 1.00 55.25 207 VAL A O 1
ATOM 1623 N N . ILE A 1 208 ? 1.099 -16.581 -4.923 1.00 56.34 208 ILE A N 1
ATOM 1624 C CA . ILE A 1 208 ? 2.202 -16.641 -3.945 1.00 56.34 208 ILE A CA 1
ATOM 1625 C C . ILE A 1 208 ? 3.031 -17.930 -4.096 1.00 56.34 208 ILE A C 1
ATOM 1627 O O . ILE A 1 208 ? 4.258 -17.899 -4.019 1.00 56.34 208 ILE A O 1
ATOM 1631 N N . ILE A 1 209 ? 2.374 -19.071 -4.324 1.00 59.47 209 ILE A N 1
ATOM 1632 C CA . ILE A 1 209 ? 3.056 -20.361 -4.517 1.00 59.47 209 ILE A CA 1
ATOM 1633 C C . ILE A 1 209 ? 3.791 -20.402 -5.867 1.00 59.47 209 ILE A C 1
ATOM 1635 O O . ILE A 1 209 ? 4.894 -20.943 -5.950 1.00 59.47 209 ILE A O 1
ATOM 1639 N N . ASN A 1 210 ? 3.202 -19.824 -6.915 1.00 56.00 210 ASN A N 1
ATOM 1640 C CA . ASN A 1 210 ? 3.792 -19.782 -8.249 1.00 56.00 210 ASN A CA 1
ATOM 1641 C C . ASN A 1 210 ? 5.012 -18.849 -8.322 1.00 56.00 210 ASN A C 1
ATOM 1643 O O . ASN A 1 210 ? 6.035 -19.244 -8.876 1.00 56.00 210 ASN A O 1
ATOM 1647 N N . ASP A 1 211 ? 4.937 -17.668 -7.708 1.00 49.09 211 ASP A N 1
ATOM 1648 C CA . ASP A 1 211 ? 6.025 -16.683 -7.680 1.00 49.09 211 ASP A CA 1
ATOM 1649 C C . ASP A 1 211 ? 7.259 -17.243 -6.950 1.00 49.09 211 ASP A C 1
ATOM 1651 O O . ASP A 1 211 ? 8.394 -17.102 -7.409 1.00 49.09 211 ASP A O 1
ATOM 1655 N N . LEU A 1 212 ? 7.042 -17.986 -5.855 1.00 57.69 212 LEU A N 1
ATOM 1656 C CA . LEU A 1 212 ? 8.116 -18.680 -5.140 1.00 57.69 212 LEU A CA 1
ATOM 1657 C C . LEU A 1 212 ? 8.766 -19.786 -5.982 1.00 57.69 212 LEU A C 1
ATOM 1659 O O . LEU A 1 212 ? 9.984 -19.934 -5.948 1.00 57.69 212 LEU A O 1
ATOM 1663 N N . LEU A 1 213 ? 7.988 -20.555 -6.748 1.00 53.12 213 LEU A N 1
ATOM 1664 C CA . LEU A 1 213 ? 8.512 -21.621 -7.613 1.00 53.12 213 LEU A CA 1
ATOM 1665 C C . LEU A 1 213 ? 9.269 -21.079 -8.833 1.00 53.12 213 LEU A C 1
ATOM 1667 O O . LEU A 1 213 ? 10.278 -21.661 -9.234 1.00 53.12 213 LEU A O 1
ATOM 1671 N N . PHE A 1 214 ? 8.815 -19.967 -9.413 1.00 50.03 214 PHE A N 1
ATOM 1672 C CA . PHE A 1 214 ? 9.437 -19.381 -10.601 1.00 50.03 214 PHE A CA 1
ATOM 1673 C C . PHE A 1 214 ? 10.802 -18.758 -10.290 1.00 50.03 214 PHE A C 1
ATOM 1675 O O . PHE A 1 214 ? 11.741 -18.916 -11.072 1.00 50.03 214 PHE A O 1
ATOM 1682 N N . MET A 1 215 ? 10.941 -18.145 -9.109 1.00 51.47 215 MET A N 1
ATOM 1683 C CA . MET A 1 215 ? 12.194 -17.549 -8.634 1.00 51.47 215 MET A CA 1
ATOM 1684 C C . MET A 1 215 ? 13.331 -18.576 -8.474 1.00 51.47 215 MET A C 1
ATOM 1686 O O . MET A 1 215 ? 14.502 -18.213 -8.554 1.00 51.47 215 MET A O 1
ATOM 1690 N N . PHE A 1 216 ? 13.005 -19.859 -8.277 1.00 54.72 216 PHE A N 1
ATOM 1691 C CA . PHE A 1 216 ? 13.997 -20.934 -8.169 1.00 54.72 216 PHE A CA 1
ATOM 1692 C C . PHE A 1 216 ? 14.355 -21.602 -9.504 1.00 54.72 216 PHE A C 1
ATOM 1694 O O . PHE A 1 216 ? 15.361 -22.308 -9.548 1.00 54.72 216 PHE A O 1
ATOM 1701 N N . ASN A 1 217 ? 13.562 -21.425 -10.570 1.00 47.44 217 ASN A N 1
ATOM 1702 C CA . ASN A 1 217 ? 13.624 -22.323 -11.730 1.00 47.44 217 ASN A CA 1
ATOM 1703 C C . ASN A 1 217 ? 13.862 -21.649 -13.096 1.00 47.44 217 ASN A C 1
ATOM 1705 O O . ASN A 1 217 ? 14.237 -22.359 -14.023 1.00 47.44 217 ASN A O 1
ATOM 1709 N N . ASN A 1 218 ? 13.679 -20.327 -13.258 1.00 45.50 218 ASN A N 1
ATOM 1710 C CA . ASN A 1 218 ? 13.811 -19.663 -14.570 1.00 45.50 218 ASN A CA 1
ATOM 1711 C C . ASN A 1 218 ? 14.629 -18.359 -14.554 1.00 45.50 218 ASN A C 1
ATOM 1713 O O . ASN A 1 218 ? 14.601 -17.593 -13.597 1.00 45.50 218 ASN A O 1
ATOM 1717 N N . ASN A 1 219 ? 15.318 -18.101 -15.673 1.00 52.91 219 ASN A N 1
ATOM 1718 C CA . ASN A 1 219 ? 16.287 -17.011 -15.878 1.00 52.91 219 ASN A CA 1
ATOM 1719 C C . ASN A 1 219 ? 15.754 -15.864 -16.776 1.00 52.91 219 ASN A C 1
ATOM 1721 O O . ASN A 1 219 ? 16.543 -15.119 -17.363 1.00 52.91 219 ASN A O 1
ATOM 1725 N N . ASP A 1 220 ? 14.432 -15.715 -16.916 1.00 53.38 220 ASP A N 1
ATOM 1726 C CA . ASP A 1 220 ? 13.832 -14.681 -17.774 1.00 53.38 220 ASP A CA 1
ATOM 1727 C C . ASP A 1 220 ? 13.886 -13.288 -17.129 1.00 53.38 220 ASP A C 1
ATOM 1729 O O . ASP A 1 220 ? 13.338 -13.044 -16.050 1.00 53.38 220 ASP A O 1
ATOM 1733 N N . ARG A 1 221 ? 14.518 -12.338 -17.831 1.00 54.81 221 ARG A N 1
ATOM 1734 C CA . ARG A 1 221 ? 14.750 -10.963 -17.349 1.00 54.81 221 ARG A CA 1
ATOM 1735 C C . ARG A 1 221 ? 13.463 -10.176 -17.086 1.00 54.81 221 ARG A C 1
ATOM 1737 O O . ARG A 1 221 ? 13.411 -9.439 -16.109 1.00 54.81 221 ARG A O 1
ATOM 1744 N N . GLU A 1 222 ? 12.423 -10.350 -17.900 1.00 57.25 222 GLU A N 1
ATOM 1745 C CA . GLU A 1 222 ? 11.149 -9.629 -17.728 1.00 57.25 222 GLU A CA 1
ATOM 1746 C C . GLU A 1 222 ? 10.403 -10.060 -16.456 1.00 57.25 222 GLU A C 1
ATOM 1748 O O . GLU A 1 222 ? 9.850 -9.230 -15.734 1.00 57.25 222 GLU A O 1
ATOM 1753 N N . SER A 1 223 ? 10.459 -11.354 -16.124 1.00 56.94 223 SER A N 1
ATOM 1754 C CA . SER A 1 223 ? 9.874 -11.880 -14.887 1.00 56.94 223 SER A CA 1
ATOM 1755 C C . SER A 1 223 ? 10.648 -11.407 -13.656 1.00 56.94 223 SER A C 1
ATOM 1757 O O . SER A 1 223 ? 10.035 -11.056 -12.648 1.00 56.94 223 SER A O 1
ATOM 1759 N N . LEU A 1 224 ? 11.981 -11.327 -13.737 1.00 59.03 224 LEU A N 1
ATOM 1760 C CA . LEU A 1 224 ? 12.820 -10.795 -12.660 1.00 59.03 224 LEU A CA 1
ATOM 1761 C C . LEU A 1 224 ? 12.456 -9.338 -12.325 1.00 59.03 224 LEU A C 1
ATOM 1763 O O . LEU A 1 224 ? 12.310 -8.996 -11.153 1.00 59.03 224 LEU A O 1
ATOM 1767 N N . GLU A 1 225 ? 12.260 -8.487 -13.337 1.00 63.47 225 GLU A N 1
ATOM 1768 C CA . GLU A 1 225 ? 11.879 -7.085 -13.122 1.00 63.47 225 GLU A CA 1
ATOM 1769 C C . GLU A 1 225 ? 10.512 -6.945 -12.432 1.00 63.47 225 GLU A C 1
ATOM 1771 O O . GLU A 1 225 ? 10.360 -6.102 -11.546 1.00 63.47 225 GLU A O 1
ATOM 1776 N N . ALA A 1 226 ? 9.538 -7.795 -12.771 1.00 64.38 226 ALA A N 1
ATOM 1777 C CA . ALA A 1 226 ? 8.227 -7.805 -12.118 1.00 64.38 226 ALA A CA 1
ATOM 1778 C C . ALA A 1 226 ? 8.303 -8.235 -10.638 1.00 64.38 226 ALA A C 1
ATOM 1780 O O . ALA A 1 226 ? 7.651 -7.636 -9.778 1.00 64.38 226 ALA A O 1
ATOM 1781 N N . HIS A 1 227 ? 9.137 -9.229 -10.315 1.00 67.44 227 HIS A N 1
ATOM 1782 C CA . HIS A 1 227 ? 9.343 -9.676 -8.932 1.00 67.44 227 HIS A CA 1
ATOM 1783 C C . HIS A 1 227 ? 10.113 -8.634 -8.109 1.00 67.44 227 HIS A C 1
ATOM 1785 O O . HIS A 1 227 ? 9.751 -8.368 -6.962 1.00 67.44 227 HIS A O 1
ATOM 1791 N N . LEU A 1 228 ? 11.122 -7.983 -8.699 1.00 70.12 228 LEU A N 1
ATOM 1792 C CA . LEU A 1 228 ? 11.831 -6.859 -8.075 1.00 70.12 228 LEU A CA 1
ATOM 1793 C C . LEU A 1 228 ? 10.889 -5.684 -7.797 1.00 70.12 228 LEU A C 1
ATOM 1795 O O . LEU A 1 228 ? 10.934 -5.105 -6.712 1.00 70.12 228 LEU A O 1
ATOM 1799 N N . PHE A 1 229 ? 9.995 -5.374 -8.739 1.00 72.44 229 PHE A N 1
ATOM 1800 C CA . PHE A 1 229 ? 8.965 -4.359 -8.552 1.00 72.44 229 PHE A CA 1
ATOM 1801 C C . PHE A 1 229 ? 8.058 -4.692 -7.363 1.00 72.44 229 PHE A C 1
ATOM 1803 O O . PHE A 1 229 ? 7.884 -3.852 -6.485 1.00 72.44 229 PHE A O 1
ATOM 1810 N N . SER A 1 230 ? 7.536 -5.920 -7.285 1.00 76.62 230 SER A N 1
ATOM 1811 C CA . SER A 1 230 ? 6.722 -6.380 -6.147 1.00 76.62 230 SER A CA 1
ATOM 1812 C C . SER A 1 230 ? 7.472 -6.243 -4.813 1.00 76.62 230 SER A C 1
ATOM 1814 O O . SER A 1 230 ? 6.948 -5.714 -3.826 1.00 76.62 230 SER A O 1
ATOM 1816 N N . LEU A 1 231 ? 8.748 -6.629 -4.798 1.00 75.94 231 LEU A N 1
ATOM 1817 C CA . LEU A 1 231 ? 9.602 -6.596 -3.615 1.00 75.94 231 LEU A CA 1
ATOM 1818 C C . LEU A 1 231 ? 9.799 -5.173 -3.060 1.00 75.94 231 LEU A C 1
ATOM 1820 O O . LEU A 1 231 ? 9.827 -5.000 -1.839 1.00 75.94 231 LEU A O 1
ATOM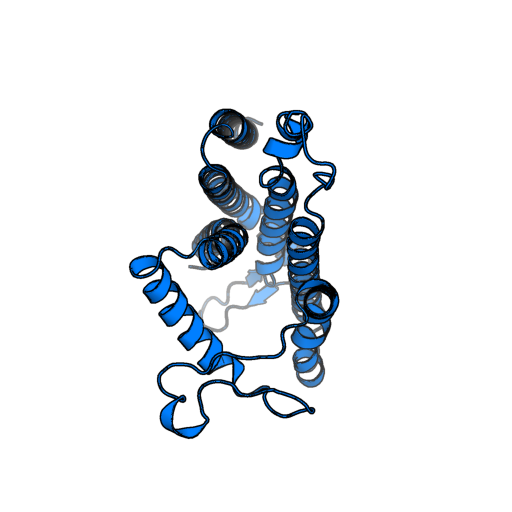 1824 N N . TYR A 1 232 ? 9.834 -4.147 -3.918 1.00 79.69 232 TYR A N 1
ATOM 1825 C CA . TYR A 1 232 ? 9.911 -2.745 -3.490 1.00 79.69 232 TYR A CA 1
ATOM 1826 C C . TYR A 1 232 ? 8.706 -2.279 -2.667 1.00 79.69 232 TYR A C 1
ATOM 1828 O O . TYR A 1 232 ? 8.868 -1.434 -1.786 1.00 79.69 232 TYR A O 1
ATOM 1836 N N . PHE A 1 233 ? 7.516 -2.830 -2.912 1.00 78.25 233 PHE A N 1
ATOM 1837 C CA . PHE A 1 233 ? 6.316 -2.519 -2.130 1.00 78.25 233 PHE A CA 1
ATOM 1838 C C . PHE A 1 233 ? 6.203 -3.387 -0.880 1.00 78.25 233 PHE A C 1
ATOM 1840 O O . PHE A 1 233 ? 5.771 -2.899 0.169 1.00 78.25 233 PHE A O 1
ATOM 1847 N N . MET A 1 234 ? 6.605 -4.656 -0.978 1.00 78.94 234 MET A N 1
ATOM 1848 C CA . MET A 1 234 ? 6.448 -5.644 0.089 1.00 78.94 234 MET A CA 1
ATOM 1849 C C . MET A 1 234 ? 7.440 -5.452 1.238 1.00 78.94 234 MET A C 1
ATOM 1851 O O . MET A 1 234 ? 7.070 -5.649 2.395 1.00 78.94 234 MET A O 1
ATOM 1855 N N . LEU A 1 235 ? 8.680 -5.033 0.961 1.00 76.69 235 LEU A N 1
ATOM 1856 C CA . LEU A 1 235 ? 9.685 -4.841 2.011 1.00 76.69 235 LEU A CA 1
ATOM 1857 C C . LEU A 1 235 ? 9.307 -3.723 2.999 1.00 76.69 235 LEU A C 1
ATOM 1859 O O . LEU A 1 235 ? 9.248 -4.003 4.201 1.00 76.69 235 LEU A O 1
ATOM 1863 N N . PRO A 1 236 ? 8.991 -2.483 2.565 1.00 77.50 236 PRO A N 1
ATOM 1864 C CA . PRO A 1 236 ? 8.566 -1.445 3.498 1.00 77.50 236 PRO A CA 1
ATOM 1865 C C . PRO A 1 236 ? 7.249 -1.796 4.192 1.00 77.50 236 PRO A C 1
ATOM 1867 O O . PRO A 1 236 ? 7.074 -1.451 5.358 1.00 77.50 236 PRO A O 1
ATOM 1870 N N . PHE A 1 237 ? 6.356 -2.530 3.518 1.00 77.06 237 PHE A N 1
ATOM 1871 C CA . PHE A 1 237 ? 5.115 -3.013 4.117 1.00 77.06 237 PHE A CA 1
ATOM 1872 C C . PHE A 1 237 ? 5.416 -3.945 5.296 1.00 77.06 237 PHE A C 1
ATOM 1874 O O . PHE A 1 237 ? 4.989 -3.670 6.414 1.00 77.06 237 PHE A O 1
ATOM 1881 N N . ALA A 1 238 ? 6.249 -4.968 5.090 1.00 72.12 238 ALA A N 1
ATOM 1882 C CA . ALA A 1 238 ? 6.658 -5.896 6.141 1.00 72.12 238 ALA A CA 1
ATOM 1883 C C . ALA A 1 238 ? 7.319 -5.185 7.335 1.00 72.12 238 ALA A C 1
ATOM 1885 O O . ALA A 1 238 ? 7.009 -5.497 8.486 1.00 72.12 238 ALA A O 1
ATOM 1886 N N . GLY A 1 239 ? 8.186 -4.199 7.078 1.00 70.25 239 GLY A N 1
ATOM 1887 C CA . GLY A 1 239 ? 8.847 -3.422 8.129 1.00 70.25 239 GLY A CA 1
ATOM 1888 C C . GLY A 1 239 ? 7.864 -2.645 9.010 1.00 70.25 239 GLY A C 1
ATOM 1889 O O . GLY A 1 239 ? 7.926 -2.717 10.240 1.00 70.25 239 GLY A O 1
ATOM 1890 N N . VAL A 1 240 ? 6.918 -1.933 8.395 1.00 73.56 240 VAL A N 1
ATOM 1891 C CA . VAL A 1 240 ? 5.909 -1.142 9.116 1.00 73.56 240 VAL A CA 1
ATOM 1892 C C . VAL A 1 240 ? 4.897 -2.056 9.826 1.00 73.56 240 VAL A C 1
ATOM 1894 O O . VAL A 1 240 ? 4.549 -1.804 10.982 1.00 73.56 240 VAL A O 1
ATOM 1897 N N . THR A 1 241 ? 4.494 -3.172 9.207 1.00 73.00 241 THR A N 1
ATOM 1898 C CA . THR A 1 241 ? 3.625 -4.180 9.835 1.00 73.00 241 THR A CA 1
ATOM 1899 C C . THR A 1 241 ? 4.280 -4.823 11.054 1.00 73.00 241 THR A C 1
ATOM 1901 O O . THR A 1 241 ? 3.617 -4.975 12.077 1.00 73.00 241 THR A O 1
ATOM 1904 N N . ALA A 1 242 ? 5.577 -5.144 11.003 1.00 69.00 242 ALA A N 1
ATOM 1905 C CA . ALA A 1 242 ? 6.297 -5.676 12.159 1.00 69.00 242 ALA A CA 1
ATOM 1906 C C . ALA A 1 242 ? 6.283 -4.691 13.344 1.00 69.00 242 ALA A C 1
ATOM 1908 O O . ALA A 1 242 ? 6.022 -5.097 14.474 1.00 69.00 242 ALA A O 1
ATOM 1909 N N . GLY A 1 243 ? 6.482 -3.391 13.090 1.00 66.31 243 GLY A N 1
ATOM 1910 C CA . GLY A 1 243 ? 6.420 -2.353 14.130 1.00 66.31 243 GLY A CA 1
ATOM 1911 C C . GLY A 1 243 ? 5.017 -2.122 14.714 1.00 66.31 243 GLY A C 1
ATOM 1912 O O . GLY A 1 243 ? 4.883 -1.757 15.886 1.00 66.31 243 GLY A O 1
ATOM 1913 N N . LEU A 1 244 ? 3.965 -2.346 13.919 1.00 69.50 244 LEU A N 1
ATOM 1914 C CA . LEU A 1 244 ? 2.580 -2.357 14.401 1.00 69.50 244 LEU A CA 1
ATOM 1915 C C . LEU A 1 244 ? 2.309 -3.596 15.266 1.00 69.50 244 LEU A C 1
ATOM 1917 O O . LEU A 1 244 ? 1.736 -3.478 16.348 1.00 69.50 244 LEU A O 1
ATOM 1921 N N . LEU A 1 245 ? 2.761 -4.770 14.820 1.00 71.88 245 LEU A N 1
ATOM 1922 C CA . LEU A 1 245 ? 2.519 -6.047 15.490 1.00 71.88 245 LEU A CA 1
ATOM 1923 C C . LEU A 1 245 ? 3.052 -6.056 16.930 1.00 71.88 245 LEU A C 1
ATOM 1925 O O . LEU A 1 245 ? 2.357 -6.532 17.821 1.00 71.88 245 LEU A O 1
ATOM 1929 N N . THR A 1 246 ? 4.222 -5.457 17.186 1.00 67.31 246 THR A N 1
ATOM 1930 C CA . THR A 1 246 ? 4.809 -5.382 18.541 1.00 67.31 246 THR A CA 1
ATOM 1931 C C . THR A 1 246 ? 3.972 -4.600 19.555 1.00 67.31 246 THR A C 1
ATOM 1933 O O . THR A 1 246 ? 4.250 -4.679 20.744 1.00 67.31 246 THR A O 1
ATOM 1936 N N . HIS A 1 247 ? 3.024 -3.780 19.099 1.00 64.88 247 HIS A N 1
ATOM 1937 C CA . HIS A 1 247 ? 2.139 -2.997 19.966 1.00 64.88 247 HIS A CA 1
ATOM 1938 C C . HIS A 1 247 ? 0.732 -3.589 20.078 1.00 64.88 247 HIS A C 1
ATOM 1940 O O . HIS A 1 247 ? -0.034 -3.152 20.932 1.00 64.88 247 HIS A O 1
ATOM 1946 N N . ASN A 1 248 ? 0.385 -4.520 19.187 1.00 66.75 248 ASN A N 1
ATOM 1947 C CA . ASN A 1 248 ? -0.931 -5.150 19.130 1.00 66.75 248 ASN A CA 1
ATOM 1948 C C . ASN A 1 248 ? -0.955 -6.544 19.789 1.00 66.75 248 ASN A C 1
ATOM 1950 O O . ASN A 1 248 ? -2.032 -7.057 20.080 1.00 66.75 248 ASN A O 1
ATOM 1954 N N . TRP A 1 249 ? 0.217 -7.157 19.990 1.00 54.31 249 TRP A N 1
ATOM 1955 C CA . TRP A 1 249 ? 0.424 -8.361 20.806 1.00 54.31 249 TRP A CA 1
ATOM 1956 C C . TRP A 1 249 ? 0.666 -7.995 22.269 1.00 54.31 249 TRP A C 1
ATOM 1958 O O . TRP A 1 249 ? 0.110 -8.701 23.140 1.00 54.31 249 TRP A O 1
#

Sequence (249 aa):
MGKSLWVVSLIVAVFGLAINVSLHDTVYVSISFAILAGVVTWKTLPRLAMTFINAHVSGVDVLKTDRPLLPEAMGFPTAVIYLIALFCFIPFPFINWFDGEARLVHEDNPMIGTFPYHKLGQILSAILAIQSMVLLGFADDILDVRWRYKVWFPAVASVPLLIFYYTNFGVTHVIMPLQLRPYVGDLVDLGINGIEVGQSLVIALSVIINDLLFMFNNNDRESLEAHLFSLYFMLPFAGVTAGLLTHNW

InterPro domains:
  IPR033895 UDP-GlcNAc-dolichyl-phosphate GlcNAc phosphotransferase [PTHR10571] (7-192)
  IPR033895 UDP-GlcNAc-dolichyl-phosphate GlcNAc phosphotransferase [cd06855] (45-249)